Protein AF-A0A959PW01-F1 (afdb_monomer)

Solvent-accessible surface area (backbone atoms only — not comparable to full-atom values): 13359 Å² total; per-residue (Å²): 137,70,48,74,39,45,72,90,73,64,72,75,83,63,37,74,42,60,45,71,41,68,37,76,44,62,46,98,84,69,44,70,40,66,43,94,87,24,33,30,29,34,73,33,61,42,75,44,81,92,52,93,65,17,75,78,40,63,23,38,19,38,86,66,86,47,89,48,87,73,41,68,40,87,32,39,35,62,43,81,35,77,74,74,74,28,87,80,16,93,77,63,80,50,75,64,78,66,80,82,77,86,76,57,71,61,58,53,33,52,51,51,18,52,53,27,47,77,71,70,3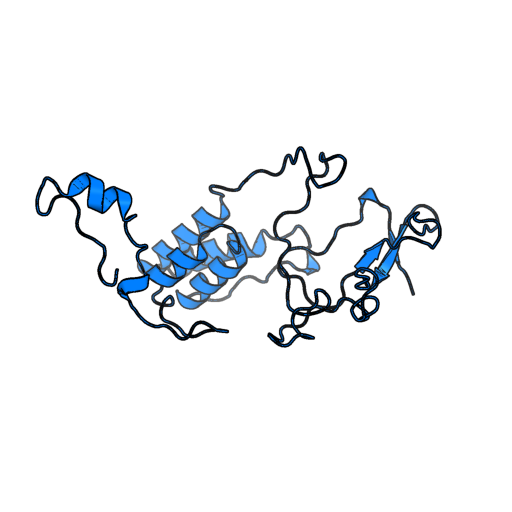6,45,67,64,17,40,53,32,48,32,53,53,42,52,66,44,53,93,46,64,96,69,36,47,75,68,72,94,73,66,52,72,68,55,48,54,49,51,50,48,72,72,43,58,98,61,82,45,66,68,59,49,24,54,78,70,71,50,58,54,51,73,51,99,87,46,74,67,55,65,73,50,69,78,54,74,72,64,57,65,71,60,47,61,72,37,62,90,43,88,80,74,64,73,71,47,66,92,103

Nearest PDB structures (foldseek):
  5ck0-assembly1_A  TM=6.441E-01  e=1.377E-02  Bacteroides thetaiotaomicron VPI-5482
  3urz-assembly2_B  TM=4.298E-01  e=1.655E+00  Bacteroides ovatus ATCC 8483
  4ebj-assembly1_B  TM=3.961E-01  e=1.227E+00  Pseudomonas aeruginosa

Secondary structure (DSSP, 8-state):
--EEE-GGG-----EEE-EE-EEE-B-TTSSBPEETTEEEEEE-EE--TTSGGGG-EE-EE-S----STTTTSTTSS-EEE-SPPPTT-SSSSSS--PPP-S--HHHHHHHHHHHHHHTT-HHHHHHHHHHHHHT-TTSGGGPPPPPS---HHHHHHHHHHHSTTTT-HHHHHHHTT-TT--BTTB----GGGGSPPPPHHHHHHTTTSTTSS-PPTT-

Sequence (219 aa):
NYYCVVPEEFEMDRGILRGVQWGPRKGSDGKFITCDGGVRIYPVKQTKGNGPDKDVGYVNHVLQVDFTNEGRLHNTGYRVSKYQFSRTSPNGNNFSSVDLVMMRLAEVYLMRSEARLRSGDSAGALEDVNTVRTSRTARPEQTPAALTEIDLDILFRERGFELYWEGFRRGDQIRFGKYEDTWTEKSDRDINKRLFPIPQSAIDGASNVKGFLVQNPGY

Foldseek 3Di:
DWDFDQPVPDDWDAFWDAFFTKDWDADPVRHTPHDVNGGTIDGDFQADDPDPLGGLDGQGEDCDQDPDPNNVDRSYHIDHHHDDQAPPDPVSPDDGPDDQDPDDDLVVLLVVLVVCQVVVNFVSSLVSLQVSQQVPCPPVVPRDDRDPGDHLVNSLVSCCRRCPPNPCNLVSCVVSVNNLPDDDPDPHNDPLVNDDWDDVVVVVVCVVDPPPDDTRPPD

Mean predicted aligned error: 5.88 Å

Structure (mmCIF, N/CA/C/O backbone):
data_AF-A0A959PW01-F1
#
_entry.id   AF-A0A959PW01-F1
#
loop_
_atom_site.group_PDB
_atom_site.id
_atom_site.type_symbol
_atom_site.label_atom_id
_atom_site.label_alt_id
_atom_site.label_comp_id
_atom_site.label_asym_id
_atom_site.label_entity_id
_atom_site.label_seq_id
_atom_site.pdbx_PDB_ins_code
_atom_site.Cartn_x
_atom_site.Cartn_y
_atom_site.Cartn_z
_atom_site.occupancy
_atom_site.B_iso_or_equiv
_atom_site.auth_seq_id
_atom_site.auth_comp_id
_atom_site.auth_asym_id
_atom_site.auth_atom_id
_atom_site.pdbx_PDB_model_num
ATOM 1 N N . ASN A 1 1 ? 12.028 -6.826 -29.891 1.00 82.62 1 ASN A N 1
ATOM 2 C CA . ASN A 1 1 ? 13.021 -6.039 -29.129 1.00 82.62 1 ASN A CA 1
A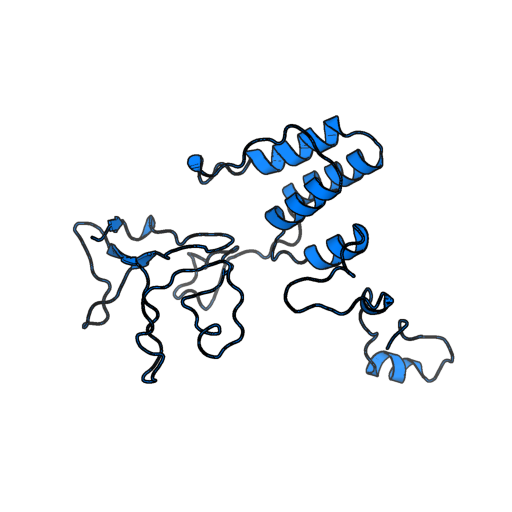TOM 3 C C . ASN A 1 1 ? 13.174 -6.636 -27.742 1.00 82.62 1 ASN A C 1
ATOM 5 O O . ASN A 1 1 ? 12.168 -7.018 -27.153 1.00 82.62 1 ASN A O 1
ATOM 9 N N . TYR A 1 2 ? 14.412 -6.807 -27.287 1.00 91.94 2 TYR A N 1
ATOM 10 C CA . TYR A 1 2 ? 14.770 -7.264 -25.941 1.00 91.94 2 TYR A CA 1
ATOM 11 C C . TYR A 1 2 ? 15.762 -6.268 -25.348 1.00 91.94 2 TYR A C 1
ATOM 13 O O . TYR A 1 2 ? 16.426 -5.564 -26.109 1.00 91.94 2 TYR A O 1
ATOM 21 N N . TYR A 1 3 ? 15.886 -6.248 -24.024 1.00 93.44 3 TYR A N 1
ATOM 22 C CA . TYR A 1 3 ? 17.012 -5.587 -23.366 1.00 93.44 3 TYR A CA 1
ATOM 23 C C . TYR A 1 3 ? 18.000 -6.645 -22.887 1.00 93.44 3 TYR A C 1
ATOM 25 O O . TYR A 1 3 ? 17.592 -7.737 -22.483 1.00 93.44 3 TYR A O 1
ATOM 33 N N . CYS A 1 4 ? 19.289 -6.340 -22.990 1.00 94.88 4 CYS A N 1
ATOM 34 C CA . CYS A 1 4 ? 20.347 -7.154 -22.410 1.00 94.88 4 CYS A CA 1
ATOM 35 C C . CYS A 1 4 ? 20.710 -6.558 -21.052 1.00 94.88 4 CYS A C 1
ATOM 37 O O . CYS A 1 4 ? 21.020 -5.372 -20.993 1.00 94.88 4 CYS A O 1
ATOM 39 N N . VAL A 1 5 ? 20.611 -7.348 -19.983 1.00 93.81 5 VAL A N 1
ATOM 40 C CA . VAL A 1 5 ? 20.838 -6.886 -18.607 1.00 93.81 5 VAL A CA 1
ATOM 41 C C . VAL A 1 5 ? 21.785 -7.850 -17.906 1.00 93.81 5 VAL A C 1
ATOM 43 O O . VAL A 1 5 ? 21.661 -9.067 -18.068 1.00 93.81 5 VAL A O 1
ATOM 46 N N . VAL A 1 6 ? 22.726 -7.315 -17.131 1.00 93.00 6 VAL A N 1
ATOM 47 C CA . VAL A 1 6 ? 23.600 -8.111 -16.264 1.00 93.00 6 VAL A CA 1
ATOM 48 C C . VAL A 1 6 ? 22.734 -8.762 -15.171 1.00 93.00 6 VAL A C 1
ATOM 50 O O . VAL A 1 6 ? 21.944 -8.055 -14.542 1.00 93.00 6 VAL A O 1
ATOM 53 N N . PRO A 1 7 ? 22.804 -10.088 -14.942 1.00 86.06 7 PRO A N 1
ATOM 54 C CA . PRO A 1 7 ? 21.885 -10.783 -14.034 1.00 86.06 7 PRO A CA 1
ATOM 55 C C . PRO A 1 7 ? 21.804 -10.178 -12.629 1.00 86.06 7 PRO A C 1
ATOM 57 O O . PRO A 1 7 ? 20.721 -10.102 -12.055 1.00 86.06 7 PRO A O 1
ATOM 60 N N . GLU A 1 8 ? 22.934 -9.721 -12.097 1.00 84.38 8 GLU A N 1
ATOM 61 C CA . GLU A 1 8 ? 23.065 -9.143 -10.759 1.00 84.38 8 GLU A CA 1
ATOM 62 C C . GLU A 1 8 ? 22.449 -7.738 -10.652 1.00 84.38 8 GLU A C 1
ATOM 64 O O . GLU A 1 8 ? 22.075 -7.309 -9.560 1.00 84.38 8 GLU A O 1
ATOM 69 N N . GLU A 1 9 ? 22.314 -7.038 -11.780 1.00 86.44 9 GLU A N 1
ATOM 70 C CA . GLU A 1 9 ? 21.709 -5.705 -11.876 1.00 86.44 9 GLU A CA 1
ATOM 71 C C . GLU A 1 9 ? 20.203 -5.764 -12.154 1.00 86.44 9 GLU A C 1
ATOM 73 O O . GLU A 1 9 ? 19.503 -4.758 -12.021 1.00 86.44 9 GLU A O 1
ATOM 78 N N . PHE A 1 10 ? 19.678 -6.930 -12.545 1.00 86.31 10 PHE A N 1
ATOM 79 C CA . PHE A 1 10 ? 18.253 -7.078 -12.791 1.00 86.31 10 PHE A CA 1
ATOM 80 C C . PHE A 1 10 ? 17.465 -6.943 -11.487 1.00 86.31 10 PHE A C 1
ATOM 82 O O . PHE A 1 10 ? 17.597 -7.734 -10.550 1.00 86.31 10 PHE A O 1
ATOM 89 N N . GLU A 1 11 ? 16.550 -5.980 -11.472 1.00 83.25 11 GLU A N 1
ATOM 90 C CA . GLU A 1 11 ? 15.561 -5.834 -10.420 1.00 83.25 11 GLU A CA 1
ATOM 91 C C . GLU A 1 11 ? 14.161 -5.871 -11.019 1.00 83.25 11 GLU A C 1
ATOM 93 O O . GLU A 1 11 ? 13.863 -5.185 -11.995 1.00 83.25 11 GLU A O 1
ATOM 98 N N . MET A 1 12 ? 13.281 -6.659 -10.403 1.00 82.69 12 MET A N 1
ATOM 99 C CA . MET A 1 12 ? 11.856 -6.556 -10.687 1.00 82.69 12 MET A CA 1
ATOM 100 C C . MET A 1 12 ? 11.317 -5.224 -10.166 1.00 82.69 12 MET A C 1
ATOM 102 O O . MET A 1 12 ? 11.787 -4.703 -9.145 1.00 82.69 12 MET A O 1
ATOM 106 N N . ASP A 1 13 ? 10.269 -4.735 -10.823 1.00 83.88 13 ASP A N 1
ATOM 107 C CA . ASP A 1 13 ? 9.476 -3.616 -10.332 1.00 83.88 13 ASP A CA 1
ATOM 108 C C . ASP A 1 13 ? 9.044 -3.849 -8.873 1.00 83.88 13 ASP A C 1
ATOM 110 O O . ASP A 1 13 ? 8.797 -4.977 -8.422 1.00 83.88 13 ASP A O 1
ATOM 114 N N . ARG A 1 14 ? 8.971 -2.755 -8.109 1.00 84.12 14 ARG A N 1
ATOM 115 C CA . ARG A 1 14 ? 8.609 -2.769 -6.689 1.00 84.12 14 ARG A CA 1
ATOM 116 C C . ARG A 1 14 ? 7.398 -1.893 -6.420 1.00 84.12 14 ARG A C 1
ATOM 118 O O . ARG A 1 14 ? 7.123 -0.920 -7.113 1.00 84.12 14 ARG A O 1
ATOM 125 N N . GLY A 1 15 ? 6.715 -2.221 -5.337 1.00 87.50 15 GLY A N 1
ATOM 126 C CA . GLY A 1 15 ? 5.528 -1.540 -4.864 1.00 87.50 15 GLY A CA 1
ATOM 127 C C . GLY A 1 15 ? 4.269 -2.016 -5.549 1.00 87.50 15 GLY A C 1
ATOM 128 O O . GLY A 1 15 ? 3.963 -3.205 -5.498 1.00 87.50 15 GLY A O 1
ATOM 129 N N . ILE A 1 16 ? 3.498 -1.091 -6.111 1.00 88.94 16 ILE A N 1
ATOM 130 C CA . ILE A 1 16 ? 2.285 -1.440 -6.846 1.00 88.94 16 ILE A CA 1
ATOM 131 C C . ILE A 1 16 ? 2.703 -1.682 -8.292 1.00 88.94 16 ILE A C 1
ATOM 133 O O . ILE A 1 16 ? 3.041 -0.731 -8.991 1.00 88.94 16 ILE A O 1
ATOM 137 N N . LEU A 1 17 ? 2.675 -2.941 -8.718 1.00 90.94 17 LEU A N 1
ATOM 138 C CA . LEU A 1 17 ? 3.005 -3.355 -10.075 1.00 90.94 17 LEU A CA 1
ATOM 139 C C . LEU A 1 17 ? 1.886 -2.942 -11.026 1.00 90.94 17 LEU A C 1
ATOM 141 O O . LEU A 1 17 ? 0.715 -3.273 -10.807 1.00 90.94 17 LEU A O 1
ATOM 145 N N . ARG A 1 18 ? 2.262 -2.207 -12.072 1.00 92.25 18 ARG A N 1
ATOM 146 C CA . ARG A 1 18 ? 1.366 -1.635 -13.081 1.00 92.25 18 ARG A CA 1
ATOM 147 C C . ARG A 1 18 ? 2.033 -1.733 -14.445 1.00 92.25 18 ARG A C 1
ATOM 149 O O . ARG A 1 18 ? 3.255 -1.681 -14.540 1.00 92.25 18 ARG A O 1
ATOM 156 N N . GLY A 1 19 ? 1.229 -1.824 -15.493 1.00 93.38 19 GLY A N 1
ATOM 157 C CA . GLY A 1 19 ? 1.712 -1.920 -16.861 1.00 93.38 19 GLY A CA 1
ATOM 158 C C . GLY A 1 19 ? 2.378 -3.259 -17.176 1.00 93.38 19 GLY A C 1
ATOM 159 O O . GLY A 1 19 ? 2.245 -4.252 -16.449 1.00 93.38 19 GLY A O 1
ATOM 160 N N . VAL A 1 20 ? 3.096 -3.273 -18.298 1.00 93.44 20 VAL A N 1
ATOM 161 C CA . VAL A 1 20 ? 3.783 -4.460 -18.806 1.00 93.44 20 VAL A CA 1
ATOM 162 C C . VAL A 1 20 ? 4.968 -4.797 -17.917 1.00 93.44 20 VAL A C 1
ATOM 164 O O . VAL A 1 20 ? 5.875 -3.988 -17.754 1.00 93.44 20 VAL A O 1
ATOM 167 N N . GLN A 1 21 ? 4.975 -6.015 -17.386 1.00 92.38 21 GLN A N 1
ATOM 168 C CA . GLN A 1 21 ? 6.088 -6.508 -16.579 1.00 92.38 21 GLN A CA 1
ATOM 169 C C . GLN A 1 21 ? 7.195 -7.046 -17.480 1.00 92.38 21 GLN A C 1
ATOM 171 O O . GLN A 1 21 ? 6.904 -7.632 -18.523 1.00 92.38 21 GLN A O 1
ATOM 176 N N . TRP A 1 22 ? 8.456 -6.895 -17.077 1.00 92.50 22 TRP A N 1
ATOM 177 C CA . TRP A 1 22 ? 9.617 -7.372 -17.832 1.00 92.50 22 TRP A CA 1
ATOM 178 C C . TRP A 1 22 ? 10.453 -8.338 -17.002 1.00 92.50 22 TRP A C 1
ATOM 180 O O . TRP A 1 22 ? 10.610 -8.167 -15.797 1.00 92.50 22 TRP A O 1
ATOM 190 N N . GLY A 1 23 ? 10.994 -9.369 -17.646 1.00 91.69 23 GLY A N 1
ATOM 191 C CA . GLY A 1 23 ? 11.836 -10.339 -16.959 1.00 91.69 23 GLY A CA 1
ATOM 192 C C . GLY A 1 23 ? 12.543 -11.319 -17.888 1.00 91.69 23 GLY A C 1
ATOM 193 O O . GLY A 1 23 ? 12.237 -11.383 -19.088 1.00 91.69 23 GLY A O 1
ATOM 194 N N . PRO A 1 24 ? 13.505 -12.083 -17.345 1.00 90.62 24 PRO A N 1
ATOM 195 C CA . PRO A 1 24 ? 14.232 -13.089 -18.101 1.00 90.62 24 PRO A CA 1
ATOM 196 C C . PRO A 1 24 ? 13.298 -14.236 -18.497 1.00 90.62 24 PRO A C 1
ATOM 198 O O . PRO A 1 24 ? 12.444 -14.674 -17.724 1.00 90.62 24 PRO A O 1
ATOM 201 N N . ARG A 1 25 ? 13.459 -14.745 -19.722 1.00 87.12 25 ARG A N 1
ATOM 202 C CA . ARG A 1 25 ? 12.681 -15.884 -20.231 1.00 87.12 25 ARG A CA 1
ATOM 203 C C . ARG A 1 25 ? 13.566 -17.099 -20.441 1.00 87.12 25 ARG A C 1
ATOM 205 O O . ARG A 1 25 ? 14.736 -16.964 -20.794 1.00 87.12 25 ARG A O 1
ATOM 212 N N . LYS A 1 26 ? 12.979 -18.280 -20.257 1.00 87.06 26 LYS A N 1
ATOM 213 C CA . LYS A 1 26 ? 13.622 -19.553 -20.579 1.00 87.06 26 LYS A CA 1
ATOM 214 C C . LYS A 1 26 ? 13.382 -19.926 -22.044 1.00 87.06 26 LYS A C 1
ATOM 216 O O . LYS A 1 26 ? 12.291 -19.689 -22.563 1.00 87.06 26 LYS A O 1
ATOM 221 N N . GLY A 1 27 ? 14.404 -20.467 -22.697 1.00 86.25 27 GLY A N 1
ATOM 222 C CA . GLY A 1 27 ? 14.311 -21.098 -24.008 1.00 86.25 27 GLY A CA 1
ATOM 223 C C . GLY A 1 27 ? 13.636 -22.468 -23.932 1.00 86.25 27 GLY A C 1
ATOM 224 O O . GLY A 1 27 ? 13.245 -22.935 -22.859 1.00 86.25 27 GLY A O 1
ATOM 225 N N . SER A 1 28 ? 13.511 -23.132 -25.081 1.00 85.62 28 SER A N 1
ATOM 226 C CA . SER A 1 28 ? 12.978 -24.499 -25.169 1.00 85.62 28 SER A CA 1
ATOM 227 C C . SER A 1 28 ? 13.838 -25.534 -24.434 1.00 85.62 28 SER A C 1
ATOM 229 O O . SER A 1 28 ? 13.335 -26.587 -24.060 1.00 85.62 28 SER A O 1
ATOM 231 N N . ASP A 1 29 ? 15.109 -25.223 -24.187 1.00 89.56 29 ASP A N 1
ATOM 232 C CA . ASP A 1 29 ? 16.058 -26.018 -23.404 1.00 89.56 29 ASP A CA 1
ATOM 233 C C . ASP A 1 29 ? 15.929 -25.803 -21.882 1.00 89.56 29 ASP A C 1
ATOM 235 O O . ASP A 1 29 ? 16.692 -26.370 -21.100 1.00 89.56 29 ASP A O 1
ATOM 239 N N . GLY A 1 30 ? 14.985 -24.961 -21.445 1.00 85.69 30 GLY A N 1
ATOM 240 C CA . GLY A 1 30 ? 14.759 -24.630 -20.040 1.00 85.69 30 GLY A CA 1
ATOM 241 C C . GLY A 1 30 ? 15.796 -23.679 -19.432 1.00 85.69 30 GLY A C 1
ATOM 242 O O . GLY A 1 30 ? 15.668 -23.330 -18.253 1.00 85.69 30 GLY A O 1
ATOM 243 N N . LYS A 1 31 ? 16.790 -23.223 -20.204 1.00 89.19 31 LYS A N 1
ATOM 244 C CA . LYS A 1 31 ? 17.805 -22.259 -19.760 1.00 89.19 31 LYS A CA 1
ATOM 245 C C . LYS A 1 31 ? 17.356 -20.837 -20.052 1.00 89.19 31 LYS A C 1
ATOM 247 O O . LYS A 1 31 ? 16.574 -20.603 -20.968 1.00 89.19 31 LYS A O 1
ATOM 252 N N . PHE A 1 32 ? 17.836 -19.868 -19.275 1.00 90.62 32 PHE A N 1
ATOM 253 C CA . PHE A 1 32 ? 17.575 -18.463 -19.582 1.00 90.62 32 PHE A CA 1
ATOM 254 C C . PHE A 1 32 ? 18.214 -18.072 -20.913 1.00 90.62 32 PHE A C 1
ATOM 256 O O . PHE A 1 32 ? 19.343 -18.457 -21.205 1.00 90.62 32 PHE A O 1
ATOM 263 N N . ILE A 1 33 ? 17.486 -17.296 -21.713 1.00 93.06 33 ILE A N 1
ATOM 264 C CA . ILE A 1 33 ? 17.994 -16.780 -22.981 1.00 93.06 33 ILE A CA 1
ATOM 265 C C . ILE A 1 33 ? 19.015 -15.684 -22.671 1.00 93.06 33 ILE A C 1
ATOM 267 O O . ILE A 1 33 ? 18.688 -14.689 -22.021 1.00 93.06 33 ILE A O 1
ATOM 271 N N . THR A 1 34 ? 20.240 -15.847 -23.159 1.00 94.81 34 THR A N 1
ATOM 272 C CA . THR A 1 34 ? 21.354 -14.933 -22.892 1.00 94.81 34 THR A CA 1
ATOM 273 C C . THR A 1 34 ? 21.646 -13.996 -24.064 1.00 94.81 34 THR A C 1
ATOM 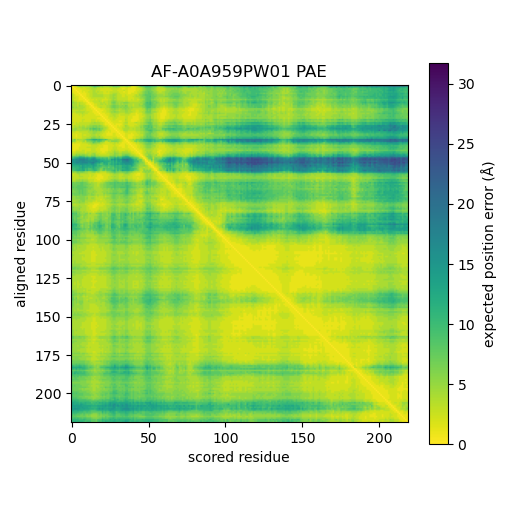275 O O . THR A 1 34 ? 21.186 -14.165 -25.199 1.00 94.81 34 THR A O 1
ATOM 278 N N . CYS A 1 35 ? 22.380 -12.939 -23.764 1.00 94.25 35 CYS A N 1
ATOM 279 C CA . CYS A 1 35 ? 22.991 -11.998 -24.693 1.00 94.25 35 CYS A CA 1
ATOM 280 C C . CYS A 1 35 ? 24.455 -11.811 -24.278 1.00 94.25 35 CYS A C 1
ATOM 282 O O . CYS A 1 35 ? 24.899 -12.431 -23.312 1.00 94.25 35 CYS A O 1
ATOM 284 N N . ASP A 1 36 ? 25.215 -11.009 -25.022 1.00 91.25 36 ASP A N 1
ATOM 285 C CA . ASP A 1 36 ? 26.624 -10.794 -24.697 1.00 91.25 36 ASP A CA 1
ATOM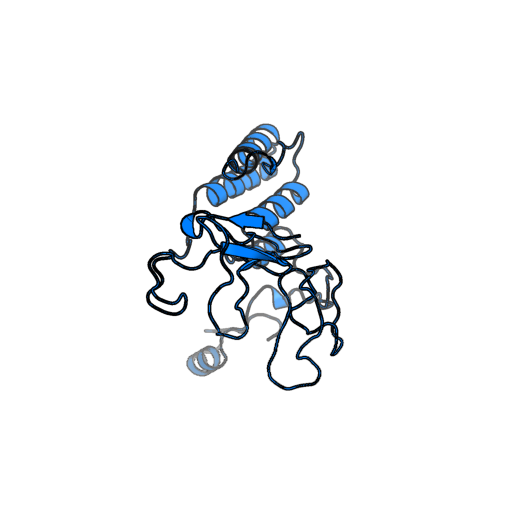 286 C C . ASP A 1 36 ? 26.768 -10.185 -23.293 1.00 91.25 36 ASP A C 1
ATOM 288 O O . ASP A 1 36 ? 26.197 -9.134 -23.008 1.00 91.25 36 ASP A O 1
ATOM 292 N N . GLY A 1 37 ? 27.440 -10.910 -22.396 1.00 85.94 37 GLY A N 1
ATOM 293 C CA . GLY A 1 37 ? 27.627 -10.521 -20.995 1.00 85.94 37 GLY A CA 1
ATOM 294 C C . GLY A 1 37 ? 26.371 -10.495 -20.110 1.00 85.94 37 GLY A C 1
ATOM 295 O O . GLY A 1 37 ? 26.464 -10.034 -18.976 1.00 85.94 37 GLY A O 1
ATOM 296 N N . GLY A 1 38 ? 25.205 -10.977 -20.567 1.00 93.75 38 GLY A N 1
ATOM 297 C CA . GLY A 1 38 ? 23.971 -10.832 -19.787 1.00 93.75 38 GLY A CA 1
ATOM 298 C C . GLY A 1 38 ? 22.820 -11.775 -20.133 1.00 93.75 38 GLY A C 1
ATOM 299 O O . GLY A 1 38 ? 22.933 -12.715 -20.925 1.00 93.75 38 GLY A O 1
ATOM 300 N N . VAL A 1 39 ? 21.665 -11.504 -19.528 1.00 94.19 39 VAL A N 1
ATOM 301 C CA . VAL A 1 39 ? 20.392 -12.178 -19.807 1.00 94.19 39 VAL A CA 1
ATOM 302 C C . VAL A 1 39 ? 19.470 -11.271 -20.606 1.00 94.19 39 VAL A C 1
ATOM 304 O O . VAL A 1 39 ? 19.402 -10.058 -20.398 1.00 94.19 39 VAL A O 1
ATOM 307 N N . ARG A 1 40 ? 18.724 -11.864 -21.539 1.00 95.06 40 ARG A N 1
ATOM 308 C CA . ARG A 1 40 ? 17.706 -11.135 -22.290 1.00 95.06 40 ARG A CA 1
ATOM 309 C C . ARG A 1 40 ? 16.441 -11.028 -21.459 1.00 95.06 40 ARG A C 1
ATOM 311 O O . ARG A 1 40 ? 15.845 -12.046 -21.096 1.00 95.06 40 ARG A O 1
ATOM 318 N N . ILE A 1 41 ? 15.982 -9.802 -21.246 1.00 94.50 41 ILE A N 1
ATOM 319 C CA . ILE A 1 41 ? 14.673 -9.535 -20.658 1.00 94.50 41 ILE A CA 1
ATOM 320 C C . ILE A 1 41 ? 13.658 -9.170 -21.740 1.00 94.50 41 ILE A C 1
ATOM 322 O O . ILE A 1 41 ? 13.950 -8.490 -22.728 1.00 94.50 41 ILE A O 1
ATOM 326 N N . TYR A 1 42 ? 12.439 -9.654 -21.538 1.00 94.00 42 TYR A N 1
ATOM 327 C CA . TYR A 1 42 ? 11.306 -9.498 -22.439 1.00 94.00 42 TYR A CA 1
ATOM 328 C C . TYR A 1 42 ? 10.050 -9.171 -21.626 1.00 94.00 42 TYR A C 1
ATOM 330 O O . TYR A 1 42 ? 10.034 -9.450 -20.425 1.00 94.00 42 TYR A O 1
ATOM 338 N N . PRO A 1 43 ? 8.957 -8.706 -22.261 1.00 93.06 43 PRO A N 1
ATOM 339 C CA . PRO A 1 43 ? 7.661 -8.641 -21.596 1.00 93.06 43 PRO A CA 1
ATOM 340 C C . PRO A 1 43 ? 7.308 -10.003 -20.987 1.00 93.06 43 PRO A C 1
ATOM 342 O O . PRO A 1 43 ? 7.466 -11.035 -21.640 1.00 93.06 43 PRO A O 1
ATOM 345 N N . VAL A 1 44 ? 6.856 -10.075 -19.749 1.00 90.06 44 VAL A N 1
ATOM 346 C CA . VAL A 1 44 ? 6.493 -11.352 -19.136 1.00 90.06 44 VAL A CA 1
ATOM 347 C C . VAL A 1 44 ? 5.243 -11.882 -19.832 1.00 90.06 44 VAL A C 1
ATOM 349 O O . VAL A 1 44 ? 4.323 -11.130 -20.147 1.00 90.06 44 VAL A O 1
ATOM 352 N N . LYS A 1 45 ? 5.222 -13.184 -20.118 1.00 87.25 45 LYS A N 1
ATOM 353 C CA . LYS A 1 45 ? 4.028 -13.884 -20.596 1.00 87.25 45 LYS A CA 1
ATOM 354 C C . LYS A 1 45 ? 3.499 -14.748 -19.468 1.00 87.25 45 LYS A C 1
ATOM 356 O O . LYS A 1 45 ? 4.289 -15.402 -18.788 1.00 87.25 45 LYS A O 1
ATOM 361 N N . GLN A 1 46 ? 2.186 -14.768 -19.280 1.00 83.38 46 GLN A N 1
ATOM 362 C CA . GLN A 1 46 ? 1.596 -15.757 -18.392 1.00 83.38 46 GLN A CA 1
ATOM 363 C C . GLN A 1 46 ? 1.542 -17.088 -19.136 1.00 83.38 46 GLN A C 1
ATOM 365 O O . GLN A 1 46 ? 0.778 -17.225 -20.086 1.00 83.38 46 GLN A O 1
ATOM 370 N N . THR A 1 47 ? 2.340 -18.049 -18.666 1.00 77.06 47 THR A N 1
ATOM 371 C CA . THR A 1 47 ? 2.301 -19.439 -19.125 1.00 77.06 47 THR A CA 1
ATOM 372 C C . THR A 1 47 ? 1.873 -20.360 -17.985 1.00 77.06 47 THR A C 1
ATOM 374 O O . THR A 1 47 ? 2.697 -20.657 -17.117 1.00 77.06 47 THR A O 1
ATOM 377 N N . LYS A 1 48 ? 0.599 -20.782 -17.924 1.00 68.56 48 LYS A N 1
ATOM 378 C CA . LYS A 1 48 ? 0.080 -21.605 -16.808 1.00 68.56 48 LYS A CA 1
ATOM 379 C C . LYS A 1 48 ? -0.425 -22.979 -17.263 1.00 68.56 48 LYS A C 1
ATOM 381 O O . LYS A 1 48 ? -1.489 -23.094 -17.858 1.00 68.56 48 LYS A O 1
ATOM 386 N N . GLY A 1 49 ? 0.288 -24.035 -16.867 1.00 65.25 49 GLY A N 1
ATOM 387 C CA . GLY A 1 49 ? -0.169 -25.426 -17.000 1.00 65.25 49 GLY A CA 1
ATOM 388 C C . GLY A 1 49 ? -0.412 -25.880 -18.446 1.00 65.25 49 GLY A C 1
ATOM 389 O O . GLY A 1 49 ? 0.184 -25.352 -19.380 1.00 65.25 49 GLY A O 1
ATOM 390 N N . ASN A 1 50 ? -1.278 -26.882 -18.618 1.00 67.44 50 ASN A N 1
ATOM 391 C CA . ASN A 1 50 ? -1.705 -27.417 -19.922 1.00 67.44 50 ASN A CA 1
ATOM 392 C C . ASN A 1 50 ? -3.187 -27.115 -20.230 1.00 67.44 50 ASN A C 1
ATOM 394 O O . ASN A 1 50 ? -3.796 -27.796 -21.048 1.00 67.44 50 ASN A O 1
ATOM 398 N N . GLY A 1 51 ? -3.779 -26.133 -19.543 1.00 69.81 51 GLY A N 1
ATOM 399 C CA . GLY A 1 51 ? -5.185 -25.757 -19.706 1.00 69.81 51 GLY A CA 1
ATOM 400 C C . GLY A 1 51 ? -5.416 -24.673 -20.768 1.00 69.81 51 GLY A C 1
ATOM 401 O O . GLY A 1 51 ? -4.455 -24.161 -21.341 1.00 69.81 51 GLY A O 1
ATOM 402 N N . PRO A 1 52 ? -6.679 -24.273 -20.998 1.00 67.62 52 PRO A N 1
ATOM 403 C CA . PRO A 1 52 ? -7.022 -23.184 -21.921 1.00 67.62 52 PRO A CA 1
ATOM 404 C C . PRO A 1 52 ? -6.390 -21.840 -21.516 1.00 67.62 52 PRO A C 1
ATOM 406 O O . PRO A 1 52 ? -6.084 -21.018 -22.372 1.00 67.62 52 PRO A O 1
ATOM 409 N N . ASP A 1 53 ? -6.079 -21.665 -20.228 1.00 72.81 53 ASP A N 1
ATOM 410 C CA . ASP A 1 53 ? -5.439 -20.465 -19.670 1.00 72.81 53 ASP A CA 1
ATOM 411 C C . ASP A 1 53 ? -3.904 -20.437 -19.870 1.00 72.81 53 ASP A C 1
ATOM 413 O O . ASP A 1 53 ? -3.203 -19.626 -19.249 1.00 72.81 53 ASP A O 1
ATOM 417 N N . LYS A 1 54 ? -3.353 -21.355 -20.681 1.00 70.88 54 LYS A N 1
ATOM 418 C CA . LYS A 1 54 ? -1.905 -21.542 -20.823 1.00 70.88 54 LYS A CA 1
ATOM 419 C C . LYS A 1 54 ? -1.223 -20.366 -21.494 1.00 70.88 54 LYS A C 1
ATOM 421 O O . LYS A 1 54 ? -0.204 -19.964 -20.977 1.00 70.88 54 LYS A O 1
ATOM 426 N N . ASP A 1 55 ? -1.751 -19.807 -22.577 1.00 75.62 55 ASP A N 1
ATOM 427 C CA . ASP A 1 55 ? -1.067 -18.763 -23.358 1.00 75.62 55 ASP A CA 1
ATOM 428 C C . ASP A 1 55 ? -1.934 -17.504 -23.493 1.00 75.62 55 ASP A C 1
ATOM 430 O O . ASP A 1 55 ? -2.147 -16.968 -24.577 1.00 75.62 55 ASP A O 1
ATOM 434 N N . VAL A 1 56 ? -2.423 -17.005 -22.356 1.00 78.00 56 VAL A N 1
ATOM 435 C CA . VAL A 1 56 ? -3.338 -15.846 -22.272 1.00 78.00 56 VAL A CA 1
ATOM 436 C C . VAL A 1 56 ? -2.695 -14.502 -22.643 1.00 78.00 56 VAL A C 1
ATOM 438 O O . VAL A 1 56 ? -3.371 -13.478 -22.699 1.00 78.00 56 VAL A O 1
ATOM 441 N N . GLY A 1 57 ? -1.390 -14.487 -22.926 1.00 85.81 57 GLY A N 1
ATOM 442 C CA . GLY A 1 57 ? -0.680 -13.336 -23.478 1.00 85.81 57 GLY A CA 1
ATOM 443 C C . GLY A 1 57 ? 0.312 -12.691 -22.514 1.00 85.81 57 GLY A C 1
ATOM 444 O O . GLY A 1 57 ? 0.896 -13.342 -21.642 1.00 85.81 57 GLY A O 1
ATOM 445 N N . TYR A 1 58 ? 0.565 -11.401 -22.732 1.00 90.69 58 TYR A N 1
ATOM 446 C CA . TYR A 1 58 ? 1.492 -10.622 -21.915 1.00 90.69 58 TYR A CA 1
ATOM 447 C C . TYR A 1 58 ? 0.872 -10.245 -20.573 1.00 90.69 58 TYR A C 1
ATOM 449 O O . TYR A 1 58 ? -0.317 -9.945 -20.488 1.00 90.69 58 TYR A O 1
ATOM 457 N N . VAL A 1 59 ? 1.704 -10.227 -19.535 1.00 91.25 59 VAL A N 1
ATOM 458 C CA .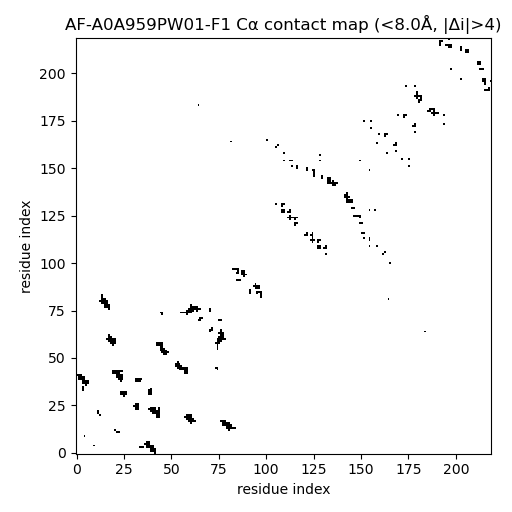 VAL A 1 59 ? 1.346 -9.672 -18.233 1.00 91.25 59 VAL A CA 1
ATOM 459 C C . VAL A 1 59 ? 1.341 -8.155 -18.354 1.00 91.25 59 VAL A C 1
ATOM 461 O O . VAL A 1 59 ? 2.390 -7.541 -18.556 1.00 91.25 59 VAL A O 1
ATOM 464 N N . ASN A 1 60 ? 0.155 -7.569 -18.242 1.00 92.56 60 ASN A N 1
ATOM 465 C CA . ASN A 1 60 ? -0.085 -6.138 -18.254 1.00 92.56 60 ASN A CA 1
ATOM 466 C C . ASN A 1 60 ? -1.047 -5.774 -17.117 1.00 92.56 60 ASN A C 1
ATOM 468 O O . ASN A 1 60 ? -2.262 -5.935 -17.224 1.00 92.56 60 ASN A O 1
ATOM 472 N N . HIS A 1 61 ? -0.494 -5.279 -16.016 1.00 92.81 61 HIS A N 1
ATOM 473 C CA . HIS A 1 61 ? -1.272 -4.949 -14.831 1.00 92.81 61 HIS A CA 1
ATOM 474 C C . HIS A 1 61 ? -2.000 -3.616 -15.013 1.00 92.81 61 HIS A C 1
ATOM 476 O O . HIS A 1 61 ? -1.396 -2.548 -14.924 1.00 92.81 61 HIS A O 1
ATOM 482 N N . VAL A 1 62 ? -3.309 -3.676 -15.239 1.00 91.06 62 VAL A N 1
ATOM 483 C CA . VAL A 1 62 ? -4.193 -2.505 -15.333 1.00 91.06 62 VAL A CA 1
ATOM 484 C C . VAL A 1 62 ? -5.011 -2.329 -14.052 1.00 91.06 62 VAL A C 1
ATOM 486 O O . VAL A 1 62 ? -5.161 -3.266 -13.271 1.00 91.06 62 VAL A O 1
ATOM 489 N N . LEU A 1 63 ? -5.538 -1.121 -13.820 1.00 89.44 63 LEU A N 1
ATOM 490 C CA . LEU A 1 63 ? -6.321 -0.810 -12.614 1.00 89.44 63 LEU A CA 1
ATOM 491 C C . LEU A 1 63 ? -7.666 -1.554 -12.562 1.00 89.44 63 LEU A C 1
ATOM 493 O O . LEU A 1 63 ? -8.246 -1.675 -11.487 1.00 89.44 63 LEU A O 1
ATOM 497 N N . GLN A 1 64 ? -8.167 -2.021 -13.707 1.00 86.88 64 GLN A N 1
ATOM 498 C CA . GLN A 1 64 ? -9.468 -2.672 -13.808 1.00 86.88 64 GLN A CA 1
ATOM 499 C C . GLN A 1 64 ? -9.581 -3.832 -12.812 1.00 86.88 64 GLN A C 1
ATOM 501 O O . GLN A 1 64 ? -8.779 -4.767 -12.828 1.00 86.88 64 GLN A O 1
ATOM 506 N N . VAL A 1 65 ? -10.600 -3.754 -11.957 1.00 84.75 65 VAL A N 1
ATOM 507 C CA . VAL A 1 65 ? -11.001 -4.848 -11.078 1.00 84.75 65 VAL A CA 1
ATOM 508 C C . VAL A 1 65 ? -12.034 -5.671 -11.832 1.00 84.75 65 VAL A C 1
ATOM 510 O O . VAL A 1 65 ? -13.074 -5.148 -12.225 1.00 84.75 65 VAL A O 1
ATOM 513 N N . ASP A 1 66 ? -11.720 -6.938 -12.062 1.00 84.56 66 ASP A N 1
ATOM 514 C CA . ASP A 1 66 ? -12.553 -7.853 -12.827 1.00 84.56 66 ASP A CA 1
ATOM 515 C C . ASP A 1 66 ? -12.635 -9.198 -12.093 1.00 84.56 66 ASP A C 1
ATOM 517 O O . ASP A 1 66 ? -11.623 -9.866 -11.877 1.00 84.56 66 ASP A O 1
ATOM 521 N N . PHE A 1 67 ? -13.847 -9.563 -11.673 1.00 84.12 67 PHE A N 1
ATOM 522 C CA . PHE A 1 67 ? -14.137 -10.794 -10.932 1.00 84.12 67 PHE A CA 1
ATOM 523 C C . PHE A 1 67 ? -14.631 -11.937 -11.828 1.00 84.12 67 PHE A C 1
ATOM 525 O O . PHE A 1 67 ? -15.039 -12.984 -11.325 1.00 84.12 67 PHE A O 1
ATOM 532 N N . THR A 1 68 ? -14.603 -11.758 -13.149 1.00 86.88 68 THR A N 1
ATOM 533 C CA . THR A 1 68 ? -14.885 -12.832 -14.104 1.00 86.88 68 THR A CA 1
ATOM 534 C C . THR A 1 68 ? -13.790 -13.903 -14.084 1.00 86.88 68 THR A C 1
ATOM 536 O O . THR A 1 68 ? -12.721 -13.760 -13.474 1.00 86.88 68 THR A O 1
ATOM 539 N N . ASN A 1 69 ? -14.040 -15.011 -14.784 1.00 82.25 69 ASN A N 1
ATOM 540 C CA . ASN A 1 69 ? -13.043 -16.065 -14.944 1.00 82.25 69 ASN A CA 1
ATOM 541 C C . ASN A 1 69 ? -11.810 -15.598 -15.724 1.00 82.25 69 ASN A C 1
ATOM 543 O O . ASN A 1 69 ? -10.733 -16.159 -15.530 1.00 82.25 69 ASN A O 1
ATOM 547 N N . GLU A 1 70 ? -11.963 -14.591 -16.573 1.00 80.06 70 GLU A N 1
ATOM 548 C CA . GLU A 1 70 ? -10.907 -13.927 -17.323 1.00 80.06 70 GLU A CA 1
ATOM 549 C C . GLU A 1 70 ? -10.163 -12.927 -16.424 1.00 80.06 70 GLU A C 1
ATOM 551 O O . GLU A 1 70 ? -8.931 -12.911 -16.389 1.00 80.06 70 GLU A O 1
ATOM 556 N N . GLY A 1 71 ? -10.896 -12.158 -15.615 1.00 80.94 71 GLY A N 1
ATOM 557 C CA . GLY A 1 71 ? -10.344 -11.189 -14.667 1.00 80.94 71 GLY A CA 1
ATOM 558 C C . GLY A 1 71 ? -9.486 -11.795 -13.551 1.00 80.94 71 GLY A C 1
ATOM 559 O O . GLY A 1 71 ? -8.505 -11.186 -13.117 1.00 80.94 71 GLY A O 1
ATOM 560 N N . ARG A 1 72 ? -9.778 -13.036 -13.124 1.00 81.00 72 ARG A N 1
ATOM 561 C CA . ARG A 1 72 ? -8.992 -13.741 -12.085 1.00 81.00 72 ARG A CA 1
ATOM 562 C C . ARG A 1 72 ? -7.565 -14.103 -12.524 1.00 81.00 72 ARG A C 1
ATOM 564 O O . ARG A 1 72 ? -6.762 -14.534 -11.689 1.00 81.00 72 ARG A O 1
ATOM 571 N N . LEU A 1 73 ? -7.252 -14.018 -13.819 1.00 84.75 73 LEU A N 1
ATOM 572 C CA . LEU A 1 73 ? -5.957 -14.418 -14.364 1.00 84.75 73 LEU A CA 1
ATOM 573 C C . LEU A 1 73 ? -4.818 -13.523 -13.833 1.00 84.75 73 LEU A C 1
ATOM 575 O O . LEU A 1 73 ? -5.005 -12.376 -13.428 1.00 84.75 73 LEU A O 1
ATOM 579 N N . HIS A 1 74 ? -3.598 -14.064 -13.794 1.00 84.19 74 HIS A N 1
ATOM 580 C CA . HIS A 1 74 ? -2.435 -13.376 -13.216 1.00 84.19 74 HIS A CA 1
ATOM 581 C C . HIS A 1 74 ? -1.853 -12.278 -14.123 1.00 84.19 74 HIS A C 1
ATOM 583 O O . HIS A 1 74 ? -1.018 -11.501 -13.668 1.00 84.19 74 HIS A O 1
ATOM 589 N N . ASN A 1 75 ? -2.281 -12.197 -15.383 1.00 87.19 75 ASN A N 1
ATOM 590 C CA . ASN A 1 75 ? -1.771 -11.274 -16.392 1.00 87.19 75 ASN A CA 1
ATOM 591 C C . ASN A 1 75 ? -2.392 -9.876 -16.308 1.00 87.19 75 ASN A C 1
ATOM 593 O O . ASN A 1 75 ? -1.907 -8.982 -16.992 1.00 87.19 75 ASN A O 1
ATOM 597 N N . THR A 1 76 ? -3.421 -9.682 -15.484 1.00 87.56 76 THR A N 1
ATOM 598 C CA . THR A 1 76 ? -4.106 -8.401 -15.281 1.00 87.56 76 THR A CA 1
ATOM 599 C C . THR A 1 76 ? -4.253 -8.068 -13.790 1.00 87.56 76 THR A C 1
ATOM 601 O O . THR A 1 76 ? -3.815 -8.833 -12.915 1.00 87.56 76 THR A O 1
ATOM 604 N N . GLY A 1 77 ? -4.822 -6.890 -13.515 1.00 89.12 77 GLY A N 1
ATOM 605 C CA . GLY A 1 77 ? -5.024 -6.317 -12.188 1.00 89.12 77 GLY A CA 1
ATOM 606 C C . GLY A 1 77 ? -3.719 -5.838 -11.560 1.00 89.12 77 GLY A C 1
ATOM 607 O O . GLY A 1 77 ? -2.691 -6.506 -11.666 1.00 89.12 77 GLY A O 1
ATOM 608 N N . TYR A 1 78 ? -3.732 -4.692 -10.883 1.00 91.31 78 TYR A N 1
ATOM 609 C CA . TYR A 1 78 ? -2.568 -4.243 -10.116 1.00 91.31 78 TYR A CA 1
ATOM 610 C C . TYR A 1 78 ? -2.149 -5.290 -9.076 1.00 91.31 78 TYR A C 1
ATOM 612 O O . TYR A 1 78 ? -2.982 -5.873 -8.380 1.00 91.31 78 TYR A O 1
ATOM 620 N N . ARG A 1 79 ? -0.838 -5.525 -8.966 1.00 88.75 79 ARG A N 1
ATOM 621 C CA . ARG A 1 79 ? -0.246 -6.472 -8.007 1.00 88.75 79 ARG A CA 1
ATOM 622 C C . ARG A 1 79 ? 0.670 -5.747 -7.037 1.00 88.75 79 ARG A C 1
ATOM 624 O O . ARG A 1 79 ? 1.008 -4.585 -7.242 1.00 88.75 79 ARG A O 1
ATOM 631 N N . VAL A 1 80 ? 1.062 -6.428 -5.967 1.00 88.00 80 VAL A N 1
ATOM 632 C CA . VAL A 1 80 ? 1.907 -5.848 -4.921 1.00 88.00 80 VAL A CA 1
ATOM 633 C C . VAL A 1 80 ? 3.210 -6.630 -4.800 1.00 88.00 80 VAL A C 1
ATOM 635 O O . VAL A 1 80 ? 3.196 -7.853 -4.723 1.00 88.00 80 VAL A O 1
ATOM 638 N N . SER A 1 81 ? 4.325 -5.900 -4.765 1.00 88.31 81 SER A N 1
ATOM 639 C CA . SER A 1 81 ? 5.693 -6.398 -4.590 1.00 88.31 81 SER A CA 1
ATOM 640 C C . SER A 1 81 ? 6.488 -5.427 -3.706 1.00 88.31 81 SER A C 1
ATOM 642 O O . SER A 1 81 ? 7.345 -4.672 -4.167 1.00 88.31 81 SER A O 1
ATOM 644 N N . LYS A 1 82 ? 6.140 -5.347 -2.415 1.00 87.00 82 LYS A N 1
ATOM 645 C CA . LYS A 1 82 ? 6.788 -4.411 -1.474 1.00 87.00 82 LYS A CA 1
ATOM 646 C C . LYS A 1 82 ? 8.175 -4.890 -1.046 1.00 87.00 82 LYS A C 1
ATOM 648 O O . LYS A 1 82 ? 9.178 -4.179 -1.192 1.00 87.00 82 LYS A O 1
ATOM 653 N N . TYR A 1 83 ? 8.202 -6.106 -0.515 1.00 84.56 83 TYR A N 1
ATOM 654 C CA . TYR A 1 83 ? 9.400 -6.795 -0.061 1.00 84.56 83 TYR A CA 1
ATOM 655 C C . TYR A 1 83 ? 9.896 -7.700 -1.184 1.00 84.56 83 TYR A C 1
ATOM 657 O O . TYR A 1 83 ? 9.117 -8.452 -1.765 1.00 84.56 83 TYR A O 1
ATOM 665 N N . GLN A 1 84 ? 11.177 -7.576 -1.521 1.00 78.75 84 GLN A N 1
ATOM 666 C CA . GLN A 1 84 ? 11.809 -8.439 -2.514 1.00 78.75 84 GLN A CA 1
ATOM 667 C C . GLN A 1 84 ? 12.132 -9.803 -1.903 1.00 78.75 84 GLN A C 1
ATOM 669 O O . GLN A 1 84 ? 12.247 -9.939 -0.684 1.00 78.75 84 GLN A O 1
ATOM 674 N N . PHE A 1 85 ? 12.328 -10.800 -2.763 1.00 81.25 85 PHE A N 1
ATOM 675 C CA . PHE A 1 85 ? 12.917 -12.066 -2.346 1.00 81.25 85 PHE A CA 1
ATOM 676 C C . PHE A 1 85 ? 14.313 -11.837 -1.766 1.00 81.25 85 PHE A C 1
ATOM 678 O O . PHE A 1 85 ? 15.074 -10.988 -2.235 1.00 81.25 85 PHE A O 1
ATOM 685 N N . SER A 1 86 ? 14.652 -12.610 -0.740 1.00 85.25 86 SER A N 1
ATOM 686 C CA . SER A 1 86 ? 15.967 -12.530 -0.121 1.00 85.25 86 SER A CA 1
ATOM 687 C C . SER A 1 86 ? 17.053 -12.980 -1.098 1.00 85.25 86 SER A C 1
ATOM 689 O O . SER A 1 86 ? 16.999 -14.104 -1.592 1.00 85.25 86 SER A O 1
ATOM 691 N N . ARG A 1 87 ? 18.065 -12.136 -1.338 1.00 80.88 87 ARG A N 1
ATOM 692 C CA . ARG A 1 87 ? 19.226 -12.487 -2.181 1.00 80.88 87 ARG A CA 1
ATOM 693 C C . ARG A 1 87 ? 20.073 -13.622 -1.593 1.00 80.88 87 ARG A C 1
ATOM 695 O O . ARG A 1 87 ? 20.799 -14.277 -2.328 1.00 80.88 87 ARG A O 1
ATOM 702 N N . THR A 1 88 ? 19.976 -13.861 -0.286 1.00 85.94 88 THR A N 1
ATOM 703 C CA . THR A 1 88 ? 20.645 -14.976 0.401 1.00 85.94 88 THR A CA 1
ATOM 704 C C . THR A 1 88 ? 19.837 -16.274 0.337 1.00 85.94 88 THR A C 1
ATOM 706 O O . THR A 1 88 ? 20.361 -17.332 0.681 1.00 85.94 88 THR A O 1
ATOM 709 N N . SER A 1 89 ? 18.579 -16.229 -0.121 1.00 87.69 89 SER A N 1
ATOM 710 C CA . SER A 1 89 ? 17.787 -17.438 -0.330 1.00 87.69 89 SER A CA 1
ATOM 711 C C . SER A 1 89 ? 18.285 -18.176 -1.579 1.00 87.69 89 SER A C 1
ATOM 713 O O . SER A 1 89 ? 18.285 -17.594 -2.664 1.00 87.69 89 SER A O 1
ATOM 715 N N . PRO A 1 90 ? 18.637 -19.470 -1.488 1.00 83.38 90 PRO A N 1
ATOM 716 C CA . PRO A 1 90 ? 19.191 -20.217 -2.620 1.00 83.38 90 PRO A CA 1
ATOM 717 C C . PRO A 1 90 ? 18.184 -20.433 -3.759 1.00 83.38 90 PRO A C 1
ATOM 719 O O . PRO A 1 90 ? 18.573 -20.700 -4.893 1.00 83.38 90 PRO A O 1
ATOM 722 N N . ASN A 1 91 ? 16.883 -20.365 -3.465 1.00 81.00 91 ASN A N 1
ATOM 723 C CA . ASN A 1 91 ? 15.815 -20.630 -4.431 1.00 81.00 91 ASN A CA 1
ATOM 724 C C . ASN A 1 91 ? 14.608 -19.685 -4.300 1.00 81.00 91 ASN A C 1
ATOM 726 O O . ASN A 1 91 ? 13.580 -19.930 -4.927 1.00 81.00 91 ASN A O 1
ATOM 730 N N . GLY A 1 92 ? 14.703 -18.648 -3.461 1.00 78.31 92 GLY A N 1
ATOM 731 C CA . GLY A 1 92 ? 13.622 -17.699 -3.183 1.00 78.31 92 GLY A CA 1
ATOM 732 C C . GLY A 1 92 ? 12.483 -18.233 -2.305 1.00 78.31 92 GLY A C 1
ATOM 733 O O . GLY A 1 92 ? 11.580 -17.466 -1.985 1.00 78.31 92 GLY A O 1
ATOM 734 N N . ASN A 1 93 ? 12.517 -19.507 -1.894 1.00 81.12 93 ASN A N 1
ATOM 735 C CA . ASN A 1 93 ? 11.415 -20.161 -1.177 1.00 81.12 93 ASN A CA 1
ATOM 736 C C . ASN A 1 93 ? 11.740 -20.513 0.281 1.00 81.12 93 ASN A C 1
ATOM 738 O O . ASN A 1 93 ? 10.824 -20.662 1.081 1.00 81.12 93 ASN A O 1
ATOM 742 N N . ASN A 1 94 ? 13.020 -20.649 0.638 1.00 83.19 94 ASN A N 1
ATOM 743 C CA . ASN A 1 94 ? 13.464 -21.019 1.987 1.00 83.19 94 ASN A CA 1
ATOM 744 C C . ASN A 1 94 ? 14.562 -20.074 2.488 1.00 83.19 94 ASN A C 1
ATOM 746 O O . ASN A 1 94 ? 15.233 -19.427 1.685 1.00 83.19 94 ASN A O 1
ATOM 750 N N . PHE A 1 95 ? 14.783 -20.041 3.806 1.00 86.25 95 PHE A N 1
ATOM 751 C CA . PHE A 1 95 ? 15.901 -19.320 4.436 1.00 86.25 95 PHE A CA 1
ATOM 752 C C . PHE A 1 95 ? 15.978 -17.831 4.059 1.00 86.25 95 PHE A C 1
ATOM 754 O O . PHE A 1 95 ? 17.056 -17.285 3.841 1.00 86.25 95 PHE A O 1
ATOM 761 N N . SER A 1 96 ? 14.823 -17.171 3.948 1.00 87.06 96 SER A N 1
ATOM 762 C CA . SER A 1 96 ? 14.775 -15.731 3.697 1.00 87.06 96 SER A CA 1
ATOM 763 C C . SER A 1 96 ? 15.411 -14.967 4.859 1.00 87.06 96 SER A C 1
ATOM 765 O O . SER A 1 96 ? 15.017 -15.156 6.005 1.00 87.06 96 SER A O 1
ATOM 767 N N . SER A 1 97 ? 16.352 -14.075 4.555 1.00 88.25 97 SER A N 1
ATOM 768 C CA . SER A 1 97 ? 16.915 -13.104 5.506 1.00 88.25 97 SER A CA 1
ATOM 769 C C . SER A 1 97 ? 16.235 -11.731 5.409 1.00 88.25 97 SER A C 1
ATOM 771 O O . SER A 1 97 ? 16.847 -10.717 5.723 1.00 88.25 97 SER A O 1
ATOM 773 N N . VAL A 1 98 ? 15.009 -11.665 4.877 1.00 87.06 98 VAL A N 1
ATOM 774 C CA . VAL A 1 98 ? 14.237 -10.414 4.836 1.00 87.06 98 VAL A CA 1
ATOM 775 C C . VAL A 1 98 ? 13.617 -10.170 6.205 1.00 87.06 98 VAL A C 1
ATOM 777 O O . VAL A 1 98 ? 12.807 -10.975 6.665 1.00 87.06 98 VAL A O 1
ATOM 780 N N . ASP A 1 99 ? 13.966 -9.043 6.817 1.00 88.38 99 ASP A N 1
ATOM 781 C CA . ASP A 1 99 ? 13.402 -8.634 8.098 1.00 88.38 99 ASP A CA 1
ATOM 782 C C . ASP A 1 99 ? 11.926 -8.239 7.976 1.00 88.38 99 ASP A C 1
ATOM 784 O O . ASP A 1 99 ? 11.504 -7.558 7.033 1.00 88.38 99 ASP A O 1
ATOM 788 N N . LEU A 1 100 ? 11.141 -8.628 8.981 1.00 87.19 100 LEU A N 1
ATOM 789 C CA . LEU A 1 100 ? 9.788 -8.121 9.166 1.00 87.19 100 LEU A CA 1
ATOM 790 C C . LEU A 1 100 ? 9.858 -6.766 9.865 1.00 87.19 100 LEU A C 1
ATOM 792 O O . LEU A 1 100 ? 10.319 -6.648 11.001 1.00 87.19 100 LEU A O 1
ATOM 796 N N . VAL A 1 101 ? 9.385 -5.732 9.177 1.00 90.88 101 VAL A N 1
ATOM 797 C CA . VAL A 1 101 ? 9.338 -4.381 9.731 1.00 90.88 101 VAL A CA 1
ATOM 798 C C . VAL A 1 101 ? 8.238 -4.318 10.785 1.00 90.88 101 VAL A C 1
ATOM 800 O O . VAL A 1 101 ? 7.057 -4.334 10.453 1.00 90.88 101 VAL A O 1
ATOM 803 N N . MET A 1 102 ? 8.640 -4.212 12.049 1.00 90.62 102 MET A N 1
ATOM 804 C CA . MET A 1 102 ? 7.713 -3.982 13.161 1.00 90.62 102 MET A CA 1
ATOM 805 C C . MET A 1 102 ? 7.478 -2.491 13.406 1.00 90.62 102 MET A C 1
ATOM 807 O O . MET A 1 102 ? 6.361 -2.085 13.697 1.00 90.62 102 MET A O 1
ATOM 811 N N . MET A 1 103 ? 8.537 -1.687 13.286 1.00 93.00 103 MET A N 1
ATOM 812 C CA . MET A 1 103 ? 8.517 -0.227 13.380 1.00 93.00 103 MET A CA 1
ATOM 813 C C . MET A 1 103 ? 9.656 0.331 12.532 1.00 93.00 103 MET A C 1
ATOM 815 O O . MET A 1 103 ? 10.705 -0.306 12.395 1.00 93.00 103 MET A O 1
ATOM 819 N N . ARG A 1 104 ? 9.488 1.537 11.987 1.00 95.50 104 ARG A N 1
ATOM 820 C CA . ARG A 1 104 ? 10.567 2.224 11.261 1.00 95.50 104 ARG A CA 1
ATOM 821 C C . ARG A 1 104 ? 10.403 3.732 11.258 1.00 95.50 104 ARG A C 1
ATOM 823 O O . ARG A 1 104 ? 9.314 4.261 11.431 1.00 95.50 104 ARG A O 1
ATOM 830 N N . LEU A 1 105 ? 11.494 4.434 10.973 1.00 97.12 105 LEU A N 1
ATOM 831 C CA . LEU A 1 105 ? 11.575 5.887 11.115 1.00 97.12 105 LEU A CA 1
ATOM 832 C C . LEU A 1 105 ? 10.477 6.661 10.364 1.00 97.12 105 LEU A C 1
ATOM 834 O O . LEU A 1 105 ? 9.921 7.607 10.912 1.00 97.12 105 LEU A O 1
ATOM 838 N N . ALA A 1 106 ? 10.117 6.253 9.143 1.00 97.44 106 ALA A N 1
ATOM 839 C CA . ALA A 1 106 ? 9.063 6.946 8.398 1.00 97.44 106 ALA A CA 1
ATOM 840 C C . ALA A 1 106 ? 7.703 6.902 9.115 1.00 97.44 106 ALA A C 1
ATOM 842 O O . ALA A 1 106 ? 6.959 7.873 9.063 1.00 97.44 106 ALA A O 1
ATOM 843 N N . GLU A 1 107 ? 7.389 5.807 9.814 1.00 97.19 107 GLU A N 1
ATOM 844 C CA . GLU A 1 107 ? 6.175 5.708 10.628 1.00 97.19 107 GLU A CA 1
ATOM 845 C C . GLU A 1 107 ? 6.165 6.787 11.716 1.00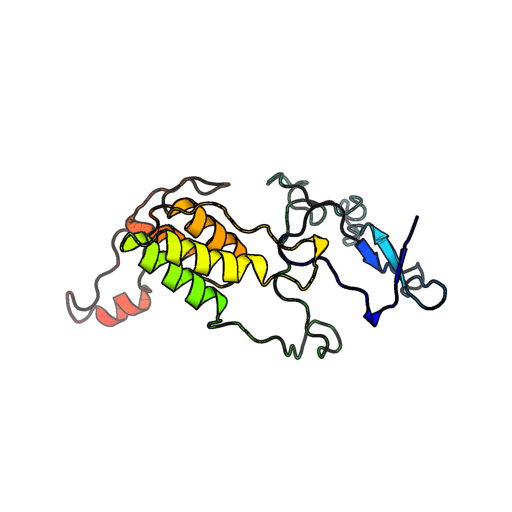 97.19 107 GLU A C 1
ATOM 847 O O . GLU A 1 107 ? 5.157 7.464 11.896 1.00 97.19 107 GLU A O 1
ATOM 852 N N . VAL A 1 108 ? 7.306 7.004 12.381 1.00 98.19 108 VAL A N 1
ATOM 853 C CA . VAL A 1 108 ? 7.470 8.016 13.435 1.00 98.19 108 VAL A CA 1
ATOM 854 C C . VAL A 1 108 ? 7.268 9.428 12.886 1.00 98.19 108 VAL A C 1
ATOM 856 O O . VAL A 1 108 ? 6.530 10.208 13.485 1.00 98.19 108 VAL A O 1
ATOM 859 N N . TYR A 1 109 ? 7.848 9.746 11.724 1.00 98.69 109 TYR A N 1
ATOM 860 C CA . TYR A 1 109 ? 7.602 11.028 11.051 1.00 98.69 109 TYR A CA 1
ATOM 861 C C . TYR A 1 109 ? 6.121 11.220 10.718 1.00 98.69 109 TYR A C 1
ATOM 863 O O . TYR A 1 109 ? 5.562 12.278 10.990 1.00 98.69 109 TYR A O 1
ATOM 871 N N . LEU A 1 110 ? 5.455 10.195 10.182 1.00 98.50 110 LEU A N 1
ATOM 872 C CA . LEU A 1 110 ? 4.037 10.287 9.830 1.00 98.50 110 LEU A CA 1
ATOM 873 C C . LEU A 1 110 ? 3.116 10.340 11.060 1.00 98.50 110 LEU A C 1
ATOM 875 O O . LEU A 1 110 ? 2.066 10.974 10.997 1.00 98.50 110 LEU A O 1
ATOM 879 N N . MET A 1 111 ? 3.486 9.709 12.178 1.00 98.19 111 MET A N 1
ATOM 880 C CA . MET A 1 111 ? 2.781 9.858 13.458 1.00 98.19 111 MET A CA 1
ATOM 881 C C . MET A 1 111 ? 2.947 11.268 14.028 1.00 98.19 111 MET A C 1
ATOM 883 O O . MET A 1 111 ? 1.967 11.869 14.468 1.00 98.19 111 MET A O 1
ATOM 887 N N . ARG A 1 112 ? 4.166 11.822 13.984 1.00 98.69 112 ARG A N 1
ATOM 888 C CA . ARG A 1 112 ? 4.431 13.197 14.426 1.00 98.69 112 ARG A CA 1
ATOM 889 C C . ARG A 1 112 ? 3.708 14.220 13.551 1.00 98.69 112 ARG A C 1
ATOM 891 O O . ARG A 1 112 ? 3.104 15.139 14.095 1.00 98.69 112 ARG A O 1
ATOM 898 N N . SER A 1 113 ? 3.687 14.012 12.235 1.00 98.75 113 SER A N 1
ATOM 899 C CA . SER A 1 113 ? 2.911 14.828 11.296 1.00 98.75 113 SER A CA 1
ATOM 900 C C . SER A 1 113 ? 1.415 14.809 11.630 1.00 98.75 113 SER A C 1
ATOM 902 O O . SER A 1 113 ? 0.783 15.863 11.680 1.00 98.75 113 SER A O 1
ATOM 904 N N . GLU A 1 114 ? 0.853 13.636 11.957 1.00 98.50 114 GLU A N 1
ATOM 905 C CA . GLU A 1 114 ? -0.550 13.531 12.383 1.00 98.50 114 GLU A CA 1
ATOM 906 C C . GLU A 1 114 ? -0.821 14.335 13.656 1.00 98.50 114 GLU A C 1
ATOM 908 O O . GLU A 1 114 ? -1.792 15.091 13.716 1.00 98.50 114 GLU A O 1
ATOM 913 N N . ALA A 1 115 ? 0.037 14.188 14.668 1.00 98.62 115 ALA A N 1
ATOM 914 C CA . ALA A 1 115 ? -0.098 14.916 15.924 1.00 98.62 115 ALA A CA 1
ATOM 915 C C . ALA A 1 115 ? -0.034 16.436 15.705 1.00 98.62 115 ALA A C 1
ATOM 917 O O . ALA A 1 115 ? -0.882 17.157 16.226 1.00 98.62 115 ALA A O 1
ATOM 918 N N . ARG A 1 116 ? 0.914 16.900 14.880 1.00 98.69 116 ARG A N 1
ATOM 919 C CA . ARG A 1 116 ? 1.092 18.314 14.524 1.00 98.69 116 ARG A CA 1
ATOM 920 C C . ARG A 1 116 ? -0.124 18.897 13.808 1.00 98.69 116 ARG A C 1
ATOM 922 O O . ARG A 1 116 ? -0.625 19.935 14.230 1.00 98.69 116 ARG A O 1
ATOM 929 N N . LEU A 1 117 ? -0.672 18.205 12.805 1.00 98.31 117 LEU A N 1
ATOM 930 C CA . LEU A 1 117 ? -1.920 18.625 12.151 1.00 98.31 117 LEU A CA 1
ATOM 931 C C . LEU A 1 117 ? -3.065 18.766 13.152 1.00 98.31 117 LEU A C 1
ATOM 933 O O . LEU A 1 117 ? -3.785 19.762 13.144 1.00 98.31 117 LEU A O 1
ATOM 937 N N . ARG A 1 118 ? -3.229 17.776 14.036 1.00 98.12 118 ARG A N 1
ATOM 938 C CA . ARG A 1 118 ? -4.300 17.780 15.041 1.00 98.12 118 ARG A CA 1
ATOM 939 C C . ARG A 1 118 ? -4.111 18.860 16.109 1.00 98.12 118 ARG A C 1
ATOM 941 O O . ARG A 1 118 ? -5.100 19.264 16.712 1.00 98.12 118 ARG A O 1
ATOM 948 N N . SER A 1 119 ? -2.887 19.340 16.325 1.00 98.31 119 SER A N 1
ATOM 949 C CA . SER A 1 119 ? -2.587 20.471 17.209 1.00 98.31 119 SER A CA 1
ATOM 950 C C . SER A 1 119 ? -2.536 21.829 16.496 1.00 98.31 119 SER A C 1
ATOM 952 O O . SER A 1 119 ? -2.240 22.827 17.145 1.00 98.31 119 SER A O 1
ATOM 954 N N . GLY A 1 120 ? -2.801 21.887 15.185 1.00 98.25 120 GLY A N 1
ATOM 955 C CA . GLY A 1 120 ? -2.805 23.127 14.396 1.00 98.25 120 GLY A CA 1
ATOM 956 C C . GLY A 1 120 ? -1.448 23.559 13.821 1.00 98.25 120 GLY A C 1
ATOM 957 O O . GLY A 1 120 ? -1.347 24.653 13.273 1.00 98.25 120 GLY A O 1
ATOM 958 N N . ASP A 1 121 ? -0.413 22.721 13.905 1.00 98.56 121 ASP A N 1
ATOM 959 C CA . ASP A 1 121 ? 0.912 22.960 13.314 1.00 98.56 121 ASP A CA 1
ATOM 960 C C . ASP A 1 121 ? 1.017 22.325 11.916 1.00 98.56 121 ASP A C 1
ATOM 962 O O . ASP A 1 121 ? 1.676 21.304 11.701 1.00 98.56 121 ASP A O 1
ATOM 966 N N . SER A 1 122 ? 0.336 22.919 10.934 1.00 98.44 122 SER A N 1
ATOM 967 C CA . SER A 1 122 ? 0.380 22.421 9.552 1.00 98.44 122 SER A CA 1
ATOM 968 C C . SER A 1 122 ? 1.762 22.573 8.907 1.00 98.44 122 SER A C 1
ATOM 970 O O . SER A 1 122 ? 2.128 21.754 8.065 1.00 98.44 122 SER A O 1
ATOM 972 N N . ALA A 1 123 ? 2.548 23.579 9.309 1.00 98.62 123 ALA A N 1
ATOM 973 C CA . ALA A 1 123 ? 3.890 23.808 8.773 1.00 98.62 123 ALA A CA 1
ATOM 974 C C . ALA A 1 123 ? 4.850 22.680 9.181 1.00 98.62 123 ALA A C 1
ATOM 976 O O . ALA A 1 123 ? 5.440 22.030 8.317 1.00 98.62 123 ALA A O 1
ATOM 977 N N . GLY A 1 124 ? 4.929 22.361 10.476 1.00 98.69 124 GLY A N 1
ATOM 978 C CA . GLY A 1 124 ? 5.750 21.251 10.954 1.00 98.69 124 GLY A CA 1
ATOM 979 C C . GLY A 1 124 ? 5.249 19.892 10.454 1.00 98.69 124 GLY A C 1
ATOM 980 O O . GLY A 1 124 ? 6.042 18.980 10.204 1.00 98.69 124 GLY A O 1
ATOM 981 N N . ALA A 1 125 ? 3.936 19.729 10.273 1.00 98.75 125 ALA A N 1
ATOM 982 C CA . ALA A 1 125 ? 3.389 18.510 9.686 1.00 98.75 125 ALA A CA 1
ATOM 983 C C . ALA A 1 125 ? 3.816 18.313 8.223 1.00 98.75 125 ALA A C 1
ATOM 985 O O . ALA A 1 125 ? 4.123 17.182 7.825 1.00 98.75 125 ALA A O 1
ATOM 986 N N . LEU A 1 126 ? 3.848 19.401 7.444 1.00 98.75 126 LEU A N 1
ATOM 987 C CA . LEU A 1 126 ? 4.283 19.404 6.049 1.00 98.75 126 LEU A CA 1
ATOM 988 C C . LEU A 1 126 ? 5.765 19.040 5.934 1.00 98.75 126 LEU A C 1
ATOM 990 O O . LEU A 1 126 ? 6.129 18.210 5.101 1.00 98.75 126 LEU A O 1
ATOM 994 N N . GLU A 1 127 ? 6.610 19.603 6.801 1.00 98.69 127 GLU A N 1
ATOM 995 C CA . GLU A 1 127 ? 8.038 19.273 6.878 1.00 98.69 127 GLU A CA 1
ATOM 996 C C . GLU A 1 127 ? 8.273 17.778 7.140 1.00 98.69 127 GLU A C 1
ATOM 998 O O . GLU A 1 127 ? 9.087 17.142 6.463 1.00 98.69 127 GLU A O 1
ATOM 1003 N N . ASP A 1 128 ? 7.525 17.189 8.077 1.00 98.75 128 ASP A N 1
ATOM 1004 C CA . ASP A 1 128 ? 7.647 15.768 8.418 1.00 98.75 128 ASP A CA 1
ATOM 1005 C C . ASP A 1 128 ? 7.283 14.856 7.244 1.00 98.75 128 ASP A C 1
ATOM 1007 O O . ASP A 1 128 ? 8.029 13.931 6.909 1.00 98.75 128 ASP A O 1
ATOM 1011 N N . VAL A 1 129 ? 6.154 15.122 6.583 1.00 98.44 129 VAL A N 1
ATOM 1012 C CA . VAL A 1 129 ? 5.729 14.330 5.421 1.00 98.44 129 VAL A CA 1
ATOM 1013 C C . VAL A 1 129 ? 6.685 14.512 4.250 1.00 98.44 129 VAL A C 1
ATOM 1015 O O . VAL A 1 129 ? 7.043 13.529 3.602 1.00 98.44 129 VAL A O 1
ATOM 1018 N N . ASN A 1 130 ? 7.161 15.731 3.999 1.00 98.50 130 ASN A N 1
ATOM 1019 C CA . ASN A 1 130 ? 8.112 15.991 2.921 1.00 98.50 130 ASN A CA 1
ATOM 1020 C C . ASN A 1 130 ? 9.480 15.361 3.175 1.00 98.50 130 ASN A C 1
ATOM 1022 O O . ASN A 1 130 ? 10.110 14.900 2.221 1.00 98.50 130 ASN A O 1
ATOM 1026 N N . THR A 1 131 ? 9.899 15.241 4.436 1.00 98.38 131 THR A N 1
ATOM 1027 C CA . THR A 1 131 ? 11.090 14.466 4.806 1.00 98.38 131 THR A CA 1
ATOM 1028 C C . THR A 1 131 ? 10.934 13.007 4.371 1.00 98.38 131 THR A C 1
ATOM 1030 O O . THR A 1 131 ? 11.822 12.450 3.727 1.00 98.38 131 THR A O 1
ATOM 1033 N N . VAL A 1 132 ? 9.779 12.388 4.638 1.00 97.62 132 VAL A N 1
ATOM 1034 C CA . VAL A 1 132 ? 9.515 11.003 4.215 1.00 97.62 132 VAL A CA 1
ATOM 1035 C C . VAL A 1 132 ? 9.426 10.889 2.693 1.00 97.62 132 VAL A C 1
ATOM 1037 O O . VAL A 1 132 ? 10.084 10.025 2.110 1.00 97.62 132 VAL A O 1
ATOM 1040 N N . ARG A 1 133 ? 8.660 11.764 2.033 1.00 96.88 133 ARG A N 1
ATOM 1041 C CA . ARG A 1 133 ? 8.429 11.716 0.580 1.00 96.88 133 ARG A CA 1
ATOM 1042 C C . ARG A 1 133 ? 9.712 11.878 -0.223 1.00 96.88 133 ARG A C 1
ATOM 1044 O O . ARG A 1 133 ? 9.981 11.074 -1.111 1.00 96.88 133 ARG A O 1
ATOM 1051 N N . THR A 1 134 ? 10.519 12.880 0.113 1.00 96.50 134 THR A N 1
ATOM 1052 C CA . THR A 1 134 ? 11.727 13.208 -0.658 1.00 96.50 134 THR A CA 1
ATOM 1053 C C . THR A 1 134 ? 12.918 12.307 -0.320 1.00 96.50 134 THR A C 1
ATOM 1055 O O . THR A 1 134 ? 13.859 12.232 -1.103 1.00 96.50 134 THR A O 1
ATOM 1058 N N . SER A 1 135 ? 12.855 11.520 0.765 1.00 95.06 135 SER A N 1
ATOM 1059 C CA . SER A 1 135 ? 13.875 10.502 1.085 1.00 95.06 135 SER A CA 1
ATOM 1060 C C . SER A 1 135 ? 13.912 9.305 0.117 1.00 95.06 135 SER A C 1
ATOM 1062 O O . SER A 1 135 ? 14.803 8.460 0.202 1.00 95.06 135 SER A O 1
ATOM 1064 N N . ARG A 1 136 ? 12.954 9.193 -0.814 1.00 89.69 136 ARG A N 1
ATOM 1065 C CA . ARG A 1 136 ? 12.787 8.052 -1.735 1.00 89.69 136 ARG A CA 1
ATOM 1066 C C . ARG A 1 136 ? 13.701 8.125 -2.961 1.00 89.69 136 ARG A C 1
ATOM 1068 O O . ARG A 1 136 ? 13.253 7.961 -4.088 1.00 89.69 136 ARG A O 1
ATOM 1075 N N . THR A 1 137 ? 14.995 8.308 -2.731 1.00 91.38 137 THR A N 1
ATOM 1076 C CA . THR A 1 137 ? 15.989 8.593 -3.778 1.00 91.38 137 THR A CA 1
ATOM 1077 C C . THR A 1 137 ? 16.602 7.357 -4.440 1.00 91.38 137 THR A C 1
ATOM 1079 O O . THR A 1 137 ? 17.394 7.500 -5.365 1.00 91.38 137 THR A O 1
ATOM 1082 N N . ALA A 1 138 ? 16.226 6.138 -4.029 1.00 86.56 138 ALA A N 1
ATOM 1083 C CA . ALA A 1 138 ? 16.746 4.895 -4.619 1.00 86.56 138 ALA A CA 1
ATOM 1084 C C . ALA A 1 138 ? 16.488 4.786 -6.136 1.00 86.56 138 ALA A C 1
ATOM 1086 O O . ALA A 1 138 ? 17.212 4.090 -6.842 1.00 86.56 138 ALA A O 1
ATOM 1087 N N . ARG A 1 139 ? 15.457 5.477 -6.637 1.00 86.31 139 ARG A N 1
ATOM 1088 C CA . ARG A 1 139 ? 15.193 5.682 -8.064 1.00 86.31 139 ARG A CA 1
ATOM 1089 C C . ARG A 1 139 ? 14.930 7.175 -8.276 1.00 86.31 139 ARG A C 1
ATOM 1091 O O . ARG A 1 139 ? 13.777 7.586 -8.161 1.00 86.31 139 ARG A O 1
ATOM 1098 N N . PRO A 1 140 ? 15.966 7.996 -8.537 1.00 88.88 140 PRO A N 1
ATOM 1099 C CA . PRO A 1 140 ? 15.848 9.456 -8.531 1.00 88.88 140 PRO A CA 1
ATOM 1100 C C . PRO A 1 140 ? 14.731 9.992 -9.432 1.00 88.88 140 PRO A C 1
ATOM 1102 O O . PRO A 1 140 ? 13.964 10.846 -8.996 1.00 88.88 140 PRO A O 1
ATOM 1105 N N . GLU A 1 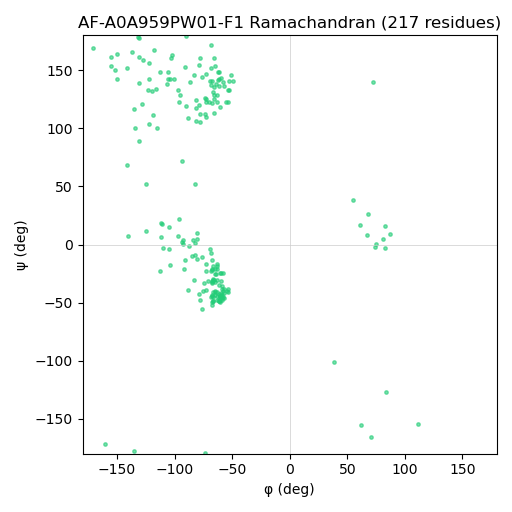141 ? 14.569 9.410 -10.623 1.00 89.06 141 GLU A N 1
ATOM 1106 C CA . GLU A 1 141 ? 13.516 9.746 -11.598 1.00 89.06 141 GLU A CA 1
ATOM 1107 C C . GLU A 1 141 ? 12.086 9.477 -11.094 1.00 89.06 141 GLU A C 1
ATOM 1109 O O . GLU A 1 141 ? 11.119 9.978 -11.660 1.00 89.06 141 GLU A O 1
ATOM 1114 N N . GLN A 1 142 ? 11.941 8.685 -10.030 1.00 88.00 142 GLN A N 1
ATOM 1115 C CA . GLN A 1 142 ? 10.667 8.312 -9.414 1.00 88.00 142 GLN A CA 1
ATOM 1116 C C . GLN A 1 142 ? 10.485 8.922 -8.018 1.00 88.00 142 GLN A C 1
ATOM 1118 O O . GLN A 1 142 ? 9.520 8.587 -7.326 1.00 88.00 142 GLN A O 1
ATOM 1123 N N . THR A 1 143 ? 11.393 9.802 -7.582 1.00 92.19 143 THR A N 1
ATOM 1124 C CA . THR A 1 143 ? 11.281 10.465 -6.278 1.00 92.19 143 THR A CA 1
ATOM 1125 C C . THR A 1 143 ? 10.018 11.335 -6.259 1.00 92.19 143 THR A C 1
ATOM 1127 O O . THR A 1 143 ? 9.886 12.225 -7.103 1.00 92.19 143 THR A O 1
ATOM 1130 N N . PRO A 1 144 ? 9.077 11.124 -5.321 1.00 93.06 144 PRO A N 1
ATOM 1131 C CA . PRO A 1 144 ? 7.893 11.965 -5.217 1.00 93.06 144 PRO A CA 1
ATOM 1132 C C . PRO A 1 144 ? 8.267 13.418 -4.920 1.00 93.06 144 PRO A C 1
ATOM 1134 O O . PRO A 1 144 ? 9.079 13.692 -4.035 1.00 93.06 144 PRO A O 1
ATOM 1137 N N . ALA A 1 145 ? 7.618 14.354 -5.612 1.00 95.44 145 ALA A N 1
ATOM 1138 C CA . ALA A 1 145 ? 7.759 15.771 -5.309 1.00 95.44 145 ALA A CA 1
ATOM 1139 C C . ALA A 1 145 ? 7.277 16.085 -3.882 1.00 95.44 145 ALA A C 1
ATOM 1141 O O . ALA A 1 145 ? 6.332 15.462 -3.368 1.00 95.44 145 ALA A O 1
ATOM 1142 N N . ALA A 1 146 ? 7.914 17.084 -3.270 1.00 97.56 146 ALA A N 1
ATOM 1143 C CA . ALA A 1 146 ? 7.441 17.672 -2.027 1.00 97.56 146 ALA A CA 1
ATOM 1144 C C . ALA A 1 146 ? 6.015 18.216 -2.213 1.00 97.56 146 ALA A C 1
ATOM 1146 O O . ALA A 1 146 ? 5.676 18.779 -3.254 1.00 97.56 146 ALA A O 1
ATOM 1147 N N . LEU A 1 147 ? 5.179 18.020 -1.200 1.00 98.06 147 LEU A N 1
ATOM 1148 C CA . LEU A 1 147 ? 3.872 18.647 -1.102 1.00 98.06 147 LEU A CA 1
ATOM 1149 C C . LEU A 1 147 ? 4.041 20.130 -0.775 1.00 98.06 147 LEU A C 1
ATOM 1151 O O . LEU A 1 147 ? 4.947 20.511 -0.032 1.00 98.06 147 LEU A O 1
ATOM 1155 N N . THR A 1 148 ? 3.137 20.947 -1.299 1.00 98.38 148 THR A N 1
ATOM 1156 C CA . THR A 1 148 ? 3.054 22.384 -1.004 1.00 98.38 148 THR A CA 1
ATOM 1157 C C . THR A 1 148 ? 2.119 22.688 0.163 1.00 98.38 148 THR A C 1
ATOM 1159 O O . THR A 1 148 ? 2.238 23.736 0.785 1.00 98.38 148 THR A O 1
ATOM 1162 N N . GLU A 1 149 ? 1.200 21.774 0.467 1.00 98.06 149 GLU A N 1
ATOM 1163 C CA 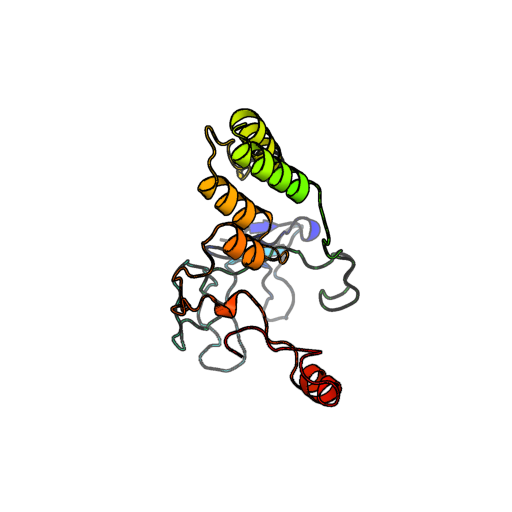. GLU A 1 149 ? 0.221 21.882 1.544 1.00 98.06 149 GLU A CA 1
ATOM 1164 C C . GLU A 1 149 ? -0.128 20.495 2.085 1.00 98.06 149 GLU A C 1
ATOM 1166 O O . GLU A 1 149 ? 0.164 19.469 1.458 1.00 98.06 149 GLU A O 1
ATOM 1171 N N . ILE A 1 150 ? -0.737 20.462 3.266 1.00 98.44 150 ILE A N 1
ATOM 1172 C CA . ILE A 1 150 ? -1.150 19.221 3.904 1.00 98.44 150 ILE A CA 1
ATOM 1173 C C . ILE A 1 150 ? -2.388 19.431 4.775 1.00 98.44 150 ILE A C 1
ATOM 1175 O O . ILE A 1 150 ? -2.518 20.429 5.481 1.00 98.44 150 ILE A O 1
ATOM 1179 N N . ASP A 1 151 ? -3.261 18.432 4.753 1.00 98.31 151 ASP A N 1
ATOM 1180 C CA . ASP A 1 151 ? -4.368 18.244 5.681 1.00 98.31 151 ASP A CA 1
ATOM 1181 C C . ASP A 1 151 ? -4.436 16.766 6.127 1.00 98.31 151 ASP A C 1
ATOM 1183 O O . ASP A 1 151 ? -3.588 15.938 5.764 1.00 98.31 151 ASP A O 1
ATOM 1187 N N . LEU A 1 152 ? -5.437 16.417 6.942 1.00 98.25 152 LEU A N 1
ATOM 1188 C CA . LEU A 1 152 ? -5.601 15.047 7.439 1.00 98.25 152 LEU A CA 1
ATOM 1189 C C . LEU A 1 152 ? -5.921 14.033 6.329 1.00 98.25 152 LEU A C 1
ATOM 1191 O O . LEU A 1 152 ? -5.518 12.875 6.447 1.00 98.25 152 LEU A O 1
ATOM 1195 N N . ASP A 1 153 ? -6.605 14.431 5.256 1.00 98.00 153 ASP A N 1
ATOM 1196 C CA . ASP A 1 153 ? -6.942 13.531 4.150 1.00 98.00 153 ASP A CA 1
ATOM 1197 C C . ASP A 1 153 ? -5.714 13.252 3.268 1.00 98.00 153 ASP A C 1
ATOM 1199 O O . ASP A 1 153 ? -5.466 12.102 2.883 1.00 98.00 153 ASP A O 1
ATOM 1203 N N . ILE A 1 154 ? -4.891 14.269 3.006 1.00 98.25 154 ILE A N 1
ATOM 1204 C CA . ILE A 1 154 ? -3.588 14.133 2.350 1.00 98.25 154 ILE A CA 1
ATOM 1205 C C . ILE A 1 154 ? -2.684 13.236 3.196 1.00 98.25 154 ILE A C 1
ATOM 1207 O O . ILE A 1 154 ? -2.155 12.250 2.678 1.00 98.25 154 ILE A O 1
ATOM 1211 N N . LEU A 1 155 ? -2.563 13.490 4.503 1.00 98.44 155 LEU A N 1
ATOM 1212 C CA . LEU A 1 155 ? -1.752 12.649 5.385 1.00 98.44 155 LEU A CA 1
ATOM 1213 C C . LEU A 1 155 ? -2.239 11.192 5.402 1.00 98.44 155 LEU A C 1
ATOM 1215 O O . LEU A 1 155 ? -1.429 10.267 5.341 1.00 98.44 155 LEU A O 1
ATOM 1219 N N . PHE A 1 156 ? -3.552 10.959 5.448 1.00 98.25 156 PHE A N 1
ATOM 1220 C CA . PHE A 1 156 ? -4.129 9.614 5.382 1.00 98.25 156 PHE A CA 1
ATOM 1221 C C . PHE A 1 156 ? -3.754 8.873 4.089 1.00 98.25 156 PHE A C 1
ATOM 1223 O O . PHE A 1 156 ? -3.501 7.660 4.105 1.00 98.25 156 PHE A O 1
ATOM 1230 N N . ARG A 1 157 ? -3.704 9.585 2.957 1.00 97.38 157 ARG A N 1
ATOM 1231 C CA . ARG A 1 157 ? -3.243 9.030 1.677 1.00 97.38 157 ARG A CA 1
ATOM 1232 C C . ARG A 1 157 ? -1.748 8.730 1.700 1.00 97.38 157 ARG A C 1
ATOM 1234 O O . ARG A 1 157 ? -1.365 7.632 1.304 1.00 97.38 157 ARG A O 1
ATOM 1241 N N . GLU A 1 158 ? -0.929 9.646 2.209 1.00 97.19 158 GLU A N 1
ATOM 1242 C CA . GLU A 1 158 ? 0.523 9.462 2.332 1.00 97.19 158 GLU A CA 1
ATOM 1243 C C . GLU A 1 158 ? 0.875 8.277 3.230 1.00 97.19 158 GLU A C 1
ATOM 1245 O O . GLU A 1 158 ? 1.657 7.415 2.834 1.00 97.19 158 GLU A O 1
ATOM 1250 N N . ARG A 1 159 ? 0.208 8.137 4.382 1.00 97.44 159 ARG A N 1
ATOM 1251 C CA . ARG A 1 159 ? 0.308 6.938 5.229 1.00 97.44 159 ARG A CA 1
ATOM 1252 C C . ARG A 1 159 ? -0.062 5.669 4.467 1.00 97.44 159 ARG A C 1
ATOM 1254 O O . ARG A 1 159 ? 0.624 4.658 4.589 1.00 97.44 159 ARG A O 1
ATOM 1261 N N . GLY A 1 160 ? -1.111 5.720 3.646 1.00 95.12 160 GLY A N 1
ATOM 1262 C CA . GLY A 1 160 ? -1.515 4.612 2.782 1.00 95.12 160 GLY A CA 1
ATOM 1263 C C . GLY A 1 160 ? -0.437 4.201 1.775 1.00 95.12 160 GLY A C 1
ATOM 1264 O O . GLY A 1 160 ? -0.182 3.009 1.627 1.00 95.12 160 GLY A O 1
ATOM 1265 N N . PHE A 1 161 ? 0.212 5.160 1.112 1.00 92.88 161 PHE A N 1
ATOM 1266 C CA . PHE A 1 161 ? 1.288 4.889 0.150 1.00 92.88 161 PHE A CA 1
ATOM 1267 C C . PHE A 1 161 ? 2.601 4.480 0.805 1.00 92.88 161 PHE A C 1
ATOM 1269 O O . PHE A 1 161 ? 3.339 3.678 0.242 1.00 92.88 161 PHE A O 1
ATOM 1276 N N . GLU A 1 162 ? 2.900 5.010 1.982 1.00 94.56 162 GLU A N 1
ATOM 1277 C CA . GLU A 1 162 ? 4.144 4.726 2.681 1.00 94.56 162 GLU A CA 1
ATOM 1278 C C . GLU A 1 162 ? 4.090 3.357 3.375 1.00 94.56 162 GLU A C 1
ATOM 1280 O O . GLU A 1 162 ? 4.984 2.526 3.210 1.00 94.56 162 GLU A O 1
ATOM 1285 N N . LEU A 1 163 ? 3.001 3.088 4.100 1.00 94.44 163 LEU A N 1
ATOM 1286 C CA . LEU A 1 163 ? 2.842 1.947 5.007 1.00 94.44 163 LEU A CA 1
ATOM 1287 C C . LEU A 1 163 ? 1.946 0.832 4.431 1.00 94.44 163 LEU A C 1
ATOM 1289 O O . LEU A 1 163 ? 1.484 -0.044 5.168 1.00 94.44 163 LEU A O 1
ATOM 1293 N N . TYR A 1 164 ? 1.668 0.827 3.118 1.00 91.38 164 TYR A N 1
ATOM 1294 C CA . TYR A 1 164 ? 0.902 -0.264 2.487 1.00 91.38 164 TYR A CA 1
ATOM 1295 C C . TYR A 1 164 ? 1.520 -1.627 2.822 1.00 91.38 164 TYR A C 1
ATOM 1297 O O . TYR A 1 164 ? 2.737 -1.761 2.829 1.00 91.38 164 TYR A O 1
ATOM 1305 N N . TRP A 1 165 ? 0.701 -2.648 3.082 1.00 90.31 165 TRP A N 1
ATOM 1306 C CA . TRP A 1 165 ? 1.184 -3.998 3.423 1.00 90.31 165 TRP A CA 1
ATOM 1307 C C . TRP A 1 165 ? 2.040 -4.104 4.703 1.00 90.31 165 TRP A C 1
ATOM 1309 O O . TRP A 1 165 ? 2.670 -5.129 4.926 1.00 90.31 165 TRP A O 1
ATOM 1319 N N . GLU A 1 166 ? 2.007 -3.095 5.581 1.00 92.88 166 GLU A N 1
ATOM 1320 C CA . GLU A 1 166 ? 2.689 -3.114 6.890 1.00 92.88 166 GLU A CA 1
ATOM 1321 C C . GLU A 1 166 ? 1.704 -3.178 8.076 1.00 92.88 166 GLU A C 1
ATOM 1323 O O . GLU A 1 166 ? 2.049 -2.857 9.201 1.00 92.88 166 GLU A O 1
ATOM 1328 N N . GLY A 1 167 ? 0.441 -3.557 7.848 1.00 92.19 167 GLY A N 1
ATOM 1329 C CA . GLY A 1 167 ? -0.537 -3.770 8.930 1.00 92.19 167 GLY A CA 1
ATOM 1330 C C . GLY A 1 167 ? -1.247 -2.517 9.471 1.00 92.19 167 GLY A C 1
ATOM 1331 O O . GLY A 1 167 ? -2.173 -2.641 10.267 1.00 92.19 167 GLY A O 1
ATOM 1332 N N . PHE A 1 168 ? -0.918 -1.314 8.994 1.00 95.62 168 PHE A N 1
ATOM 1333 C CA . PHE A 1 168 ? -1.491 -0.064 9.529 1.00 95.62 168 PHE A CA 1
ATOM 1334 C C . PHE A 1 168 ? -2.867 0.316 8.968 1.00 95.62 168 PHE A C 1
ATOM 1336 O O . PHE A 1 168 ? -3.679 0.944 9.650 1.00 95.62 168 PHE A O 1
ATOM 1343 N N . ARG A 1 169 ? -3.164 -0.055 7.715 1.00 94.88 169 ARG A N 1
ATOM 1344 C CA . ARG A 1 169 ? -4.262 0.556 6.942 1.00 94.88 169 ARG A CA 1
ATOM 1345 C C . ARG A 1 169 ? -5.641 0.416 7.592 1.00 94.88 169 ARG A C 1
ATOM 1347 O O . ARG A 1 169 ? -6.461 1.323 7.471 1.00 94.88 169 ARG A O 1
ATOM 1354 N N . ARG A 1 170 ? -5.928 -0.699 8.270 1.00 94.81 170 ARG A N 1
ATOM 1355 C CA . ARG A 1 170 ? -7.213 -0.893 8.964 1.00 94.81 170 ARG A CA 1
ATOM 1356 C C . ARG A 1 170 ? -7.358 0.059 10.152 1.00 94.81 170 ARG A C 1
ATOM 1358 O O . ARG A 1 170 ? -8.375 0.734 10.258 1.00 94.81 170 ARG A O 1
ATOM 1365 N N . GLY A 1 171 ? -6.342 0.125 11.013 1.00 96.19 171 GLY A N 1
ATOM 1366 C CA . GLY A 1 171 ? -6.335 1.032 12.162 1.00 96.19 171 GLY A CA 1
ATOM 1367 C C . GLY A 1 171 ? -6.409 2.493 11.727 1.00 96.19 171 GLY A C 1
ATOM 1368 O O . GLY A 1 171 ? -7.209 3.254 12.264 1.00 96.19 171 GLY A O 1
ATOM 1369 N N . ASP A 1 172 ? -5.654 2.862 10.692 1.00 97.38 172 ASP A N 1
ATOM 1370 C CA . ASP A 1 172 ? -5.702 4.200 10.099 1.00 97.38 172 ASP A CA 1
ATOM 1371 C C . ASP A 1 172 ? -7.111 4.545 9.600 1.00 97.38 172 ASP A C 1
ATOM 1373 O O . ASP A 1 172 ? -7.640 5.594 9.944 1.00 97.38 172 ASP A O 1
ATOM 1377 N N . GLN A 1 173 ? -7.772 3.653 8.857 1.00 96.94 173 GLN A N 1
ATOM 1378 C CA . GLN A 1 173 ? -9.145 3.890 8.394 1.00 96.94 173 GLN A CA 1
ATOM 1379 C C . GLN A 1 173 ? -10.122 4.132 9.548 1.00 96.94 173 GLN A C 1
ATOM 1381 O O . GLN A 1 173 ? -10.972 5.009 9.442 1.00 96.94 173 GLN A O 1
ATOM 1386 N N . ILE A 1 174 ? -9.998 3.402 10.658 1.00 96.94 174 ILE A N 1
ATOM 1387 C CA . ILE A 1 174 ? -10.867 3.600 11.826 1.00 96.94 174 ILE A CA 1
ATOM 1388 C C . ILE A 1 174 ? -10.599 4.968 12.469 1.00 96.94 174 ILE A C 1
ATOM 1390 O O . ILE A 1 174 ? -11.535 5.728 12.704 1.00 96.94 174 ILE A O 1
ATOM 1394 N N . ARG A 1 175 ? -9.328 5.317 12.709 1.00 95.88 175 ARG A N 1
ATOM 1395 C CA . ARG A 1 175 ? -8.938 6.583 13.364 1.00 95.88 175 ARG A CA 1
ATOM 1396 C C . ARG A 1 175 ? -9.246 7.824 12.524 1.00 95.88 175 ARG A C 1
ATOM 1398 O O . ARG A 1 175 ? -9.502 8.888 13.080 1.00 95.88 175 ARG A O 1
ATOM 1405 N N . PHE A 1 176 ? -9.207 7.692 11.201 1.00 96.88 176 PHE A N 1
ATOM 1406 C CA . PHE A 1 176 ? -9.528 8.763 10.254 1.00 96.88 176 PHE A CA 1
ATOM 1407 C C . PHE A 1 176 ? -11.001 8.754 9.813 1.00 96.88 176 PHE A C 1
ATOM 1409 O O . PHE A 1 176 ? -11.381 9.558 8.968 1.00 96.88 176 PHE A O 1
ATOM 1416 N N . GLY A 1 177 ? -11.838 7.866 10.366 1.00 95.69 177 GLY A N 1
ATOM 1417 C CA . GLY A 1 177 ? -13.272 7.824 10.060 1.00 95.69 177 GLY A CA 1
ATOM 1418 C C . GLY A 1 177 ? -13.607 7.387 8.630 1.00 95.69 177 GLY A C 1
ATOM 1419 O O . GLY A 1 177 ? -14.646 7.771 8.112 1.00 95.69 177 GLY A O 1
ATOM 1420 N N . LYS A 1 178 ? -12.728 6.606 7.992 1.00 96.00 178 LYS A N 1
ATOM 1421 C CA . LYS A 1 178 ? -12.878 6.082 6.622 1.00 96.00 178 LYS A CA 1
ATOM 1422 C C . LYS A 1 178 ? -13.237 4.590 6.580 1.00 96.00 178 LYS A C 1
ATOM 1424 O O . LYS A 1 178 ? -13.399 4.019 5.510 1.00 96.00 178 LYS A O 1
ATOM 1429 N N . TYR A 1 179 ? -13.297 3.902 7.725 1.00 96.00 179 TYR A N 1
ATOM 1430 C CA . TYR A 1 179 ? -13.488 2.442 7.757 1.00 96.00 179 TYR A CA 1
ATOM 1431 C C . TYR A 1 179 ? -14.868 2.002 7.259 1.00 96.00 179 TYR A C 1
ATOM 1433 O O . TYR A 1 179 ? -14.991 0.951 6.635 1.00 96.00 179 TYR A O 1
ATOM 1441 N N . GLU A 1 180 ? -15.902 2.805 7.490 1.00 96.00 180 GLU A N 1
ATOM 1442 C CA . GLU A 1 180 ? -17.269 2.541 7.032 1.00 96.00 180 GLU A CA 1
ATOM 1443 C C . GLU A 1 180 ? -17.531 3.003 5.587 1.00 96.00 180 GLU A C 1
ATOM 1445 O O . GLU A 1 180 ? -18.660 2.883 5.108 1.00 96.00 180 GLU A O 1
ATOM 1450 N N . ASP A 1 181 ? -16.517 3.511 4.880 1.00 95.38 181 ASP A N 1
ATOM 1451 C CA . ASP A 1 181 ? -16.655 3.893 3.474 1.00 95.38 181 ASP A CA 1
ATOM 1452 C C . ASP A 1 181 ? -16.911 2.665 2.586 1.00 95.38 181 ASP A C 1
ATOM 1454 O O . ASP A 1 181 ? -16.639 1.514 2.953 1.00 95.38 181 ASP A O 1
ATOM 1458 N N . THR A 1 182 ? -17.446 2.923 1.394 1.00 93.75 182 THR A N 1
ATOM 1459 C CA . THR A 1 182 ? -17.647 1.917 0.350 1.00 93.75 182 THR A CA 1
ATOM 1460 C C . THR A 1 182 ? -16.486 1.969 -0.634 1.00 93.75 182 THR A C 1
ATOM 1462 O O . THR A 1 182 ? -16.097 3.041 -1.095 1.00 93.75 182 THR A O 1
ATOM 1465 N N . TRP A 1 183 ? -15.932 0.811 -0.977 1.00 88.44 183 TRP A N 1
ATOM 1466 C CA . TRP A 1 183 ? -14.878 0.681 -1.985 1.00 88.44 183 TRP A CA 1
ATOM 1467 C C . TRP A 1 183 ? -14.888 -0.724 -2.570 1.00 88.44 183 TRP A C 1
ATOM 1469 O O . TRP A 1 183 ? -15.250 -1.658 -1.867 1.00 88.44 183 TRP A O 1
ATOM 1479 N N . THR A 1 184 ? -14.421 -0.887 -3.810 1.00 85.50 184 THR A N 1
ATOM 1480 C CA . THR A 1 184 ? -14.358 -2.175 -4.530 1.00 85.50 184 THR A CA 1
ATOM 1481 C C . THR A 1 184 ? -15.592 -3.055 -4.252 1.00 85.50 184 THR A C 1
ATOM 1483 O O . THR A 1 184 ? -16.646 -2.750 -4.788 1.00 85.50 184 THR A O 1
ATOM 1486 N N . GLU A 1 185 ? -15.495 -4.060 -3.368 1.00 85.19 185 GLU A N 1
ATOM 1487 C CA . GLU A 1 185 ? -16.601 -4.957 -2.972 1.00 85.19 185 GLU A CA 1
ATOM 1488 C C . GLU A 1 185 ? -17.098 -4.758 -1.530 1.00 85.19 185 GLU A C 1
ATOM 1490 O O . GLU A 1 185 ? -18.029 -5.421 -1.075 1.00 85.19 185 GLU A O 1
ATOM 1495 N N . LYS A 1 186 ? -16.480 -3.862 -0.758 1.00 90.44 186 LYS A N 1
ATOM 1496 C CA . LYS A 1 186 ? -16.958 -3.551 0.586 1.00 90.44 186 LYS A CA 1
ATOM 1497 C C . LYS A 1 186 ? -18.106 -2.558 0.495 1.00 90.44 186 LYS A C 1
ATOM 1499 O O . LYS A 1 186 ? -17.889 -1.366 0.291 1.00 90.44 186 LYS A O 1
ATOM 1504 N N . SER A 1 187 ? -19.310 -3.054 0.739 1.00 93.06 187 SER A N 1
ATOM 1505 C CA . SER A 1 187 ? -20.530 -2.259 0.902 1.00 93.06 187 SER A CA 1
ATOM 1506 C C . SER A 1 187 ? -20.983 -2.120 2.358 1.00 93.06 187 SER A C 1
ATOM 1508 O O . SER A 1 187 ? -21.762 -1.220 2.658 1.00 93.06 187 SER A O 1
ATOM 1510 N N . ASP A 1 188 ? -20.489 -2.972 3.263 1.00 91.88 188 ASP A N 1
ATOM 1511 C CA . ASP A 1 188 ? -20.859 -2.952 4.680 1.00 91.88 188 ASP A CA 1
ATOM 1512 C C . ASP A 1 188 ? -20.389 -1.666 5.378 1.00 91.88 188 ASP A C 1
ATOM 1514 O O . ASP A 1 188 ? -19.250 -1.221 5.203 1.00 91.88 188 ASP A O 1
ATOM 1518 N N . ARG A 1 189 ? -21.273 -1.082 6.186 1.00 95.19 189 ARG A N 1
ATOM 1519 C CA . ARG A 1 189 ? -21.060 0.167 6.933 1.00 95.19 189 ARG A CA 1
ATOM 1520 C C . ARG A 1 189 ? -21.312 -0.008 8.433 1.00 95.19 189 ARG A C 1
ATOM 1522 O O . ARG A 1 189 ? -21.410 0.987 9.147 1.00 95.19 189 ARG A O 1
ATOM 1529 N N . ASP A 1 190 ? -21.444 -1.246 8.908 1.00 95.00 190 ASP A N 1
ATOM 1530 C CA . ASP A 1 190 ? -21.689 -1.546 10.315 1.00 95.00 190 ASP A CA 1
ATOM 1531 C C . ASP A 1 190 ? -20.490 -1.149 11.196 1.00 95.00 190 ASP A C 1
ATOM 1533 O O . ASP A 1 190 ? -19.405 -1.739 11.151 1.00 95.00 190 ASP A O 1
ATOM 1537 N N . ILE A 1 191 ? -20.716 -0.151 12.053 1.00 95.94 191 ILE A N 1
ATOM 1538 C CA . ILE A 1 191 ? -19.729 0.377 13.001 1.00 95.94 191 ILE A CA 1
ATOM 1539 C C . ILE A 1 191 ? -19.227 -0.687 13.988 1.00 95.94 191 ILE A C 1
ATOM 1541 O O . ILE A 1 191 ? -18.104 -0.598 14.493 1.00 95.94 191 ILE A O 1
ATOM 1545 N N . ASN A 1 192 ? -20.018 -1.732 14.234 1.00 96.19 192 ASN A N 1
ATOM 1546 C CA . ASN A 1 192 ? -19.648 -2.827 15.124 1.00 96.19 192 ASN A CA 1
ATOM 1547 C C . ASN A 1 192 ? -18.477 -3.658 14.572 1.00 96.19 192 ASN A C 1
ATOM 1549 O O . ASN A 1 192 ? -17.753 -4.308 15.326 1.00 96.19 192 ASN A O 1
ATOM 1553 N N . LYS A 1 193 ? -18.195 -3.574 13.264 1.00 94.75 193 LYS A N 1
ATOM 1554 C CA . LYS A 1 193 ? -17.068 -4.273 12.624 1.00 94.75 193 LYS A CA 1
ATOM 1555 C C . LYS A 1 193 ? -15.721 -3.575 12.811 1.00 94.75 193 LYS A C 1
ATOM 1557 O O . LYS A 1 193 ? -14.713 -4.037 12.265 1.00 94.75 193 LYS A O 1
ATOM 1562 N N . ARG A 1 194 ? -15.660 -2.487 13.592 1.00 95.69 194 ARG A N 1
ATOM 1563 C CA . ARG A 1 194 ? -14.402 -1.850 14.028 1.00 95.69 194 ARG A CA 1
ATOM 1564 C C . ARG A 1 194 ? -13.601 -2.735 14.979 1.00 95.69 194 ARG A C 1
ATOM 1566 O O . ARG A 1 194 ? -12.367 -2.721 14.913 1.00 95.69 194 ARG A O 1
ATOM 1573 N N . LEU A 1 195 ? -14.270 -3.548 15.793 1.00 95.50 195 LEU A N 1
ATOM 1574 C CA . LEU A 1 195 ? -13.644 -4.535 16.672 1.00 95.50 195 LEU A CA 1
ATOM 1575 C C . LEU A 1 195 ? -13.846 -5.950 16.117 1.00 95.50 195 LEU A C 1
ATOM 1577 O O . LEU A 1 195 ? -14.833 -6.238 15.438 1.00 95.50 195 LEU A O 1
ATOM 1581 N N . PHE A 1 196 ? -12.876 -6.824 16.377 1.00 95.81 196 PHE A N 1
ATOM 1582 C CA . PHE A 1 196 ? -13.010 -8.252 16.093 1.00 95.81 196 PHE A CA 1
ATOM 1583 C C . PHE A 1 196 ? -13.852 -8.931 17.180 1.00 95.81 196 PHE A C 1
ATOM 1585 O O . PHE A 1 196 ? -13.871 -8.437 18.310 1.00 95.81 196 PHE A O 1
ATOM 1592 N N . PRO A 1 197 ? -14.521 -10.057 16.879 1.00 97.38 197 PRO A N 1
ATOM 1593 C CA . PRO A 1 197 ? -15.173 -10.843 17.915 1.00 97.38 197 PRO A CA 1
ATOM 1594 C C . PRO A 1 197 ? -14.136 -11.346 18.917 1.00 97.38 197 PRO A C 1
ATOM 1596 O O . PRO A 1 197 ? -13.032 -11.757 18.548 1.00 97.38 197 PRO A O 1
ATOM 1599 N N . ILE A 1 198 ? -14.516 -11.361 20.188 1.00 97.25 198 ILE A N 1
ATOM 1600 C CA . ILE A 1 198 ? -13.809 -12.147 21.194 1.00 97.25 198 ILE A CA 1
ATOM 1601 C C . ILE A 1 198 ? -14.028 -13.628 20.837 1.00 97.25 198 ILE A C 1
ATOM 1603 O O . ILE A 1 198 ? -15.177 -14.006 20.586 1.00 97.25 198 ILE A O 1
ATOM 1607 N N . PRO A 1 199 ? -12.976 -14.470 20.783 1.00 97.38 199 PRO A N 1
ATOM 1608 C CA . PRO A 1 199 ? -13.120 -15.884 20.445 1.00 97.38 199 PRO A CA 1
ATOM 1609 C C . PRO A 1 199 ? -14.155 -16.591 21.328 1.00 97.38 199 PRO A C 1
ATOM 1611 O O . PRO A 1 199 ? -14.110 -16.462 22.551 1.00 97.38 199 PRO A O 1
ATOM 1614 N N . GLN A 1 200 ? -15.053 -17.376 20.720 1.00 95.88 200 GLN A N 1
ATOM 1615 C CA . GLN A 1 200 ? -16.155 -18.026 21.443 1.00 95.88 200 GLN A CA 1
ATOM 1616 C C . GLN A 1 200 ? -15.660 -18.922 22.586 1.00 95.88 200 GLN A C 1
ATOM 1618 O O . GLN A 1 200 ? -16.213 -18.888 23.677 1.00 95.88 200 GLN A O 1
ATOM 1623 N N . SER A 1 201 ? -14.551 -19.638 22.391 1.00 97.56 201 SER A N 1
ATOM 1624 C CA . SER A 1 201 ? -13.947 -20.465 23.442 1.00 97.56 201 SER A CA 1
ATOM 1625 C C . SER A 1 201 ? -13.531 -19.668 24.685 1.00 97.56 201 SER A C 1
ATOM 1627 O O . SER A 1 201 ? -13.590 -20.195 25.794 1.00 97.56 201 SER A O 1
ATOM 1629 N N . ALA A 1 202 ? -13.132 -18.401 24.526 1.00 96.12 202 ALA A N 1
ATOM 1630 C CA . ALA A 1 202 ? -12.822 -17.528 25.654 1.00 96.12 202 ALA A CA 1
ATOM 1631 C C . ALA A 1 202 ? -14.097 -17.096 26.397 1.00 96.12 202 ALA A C 1
ATOM 1633 O O . ALA A 1 202 ? -14.100 -17.065 27.626 1.00 96.12 202 ALA A O 1
ATOM 1634 N N . ILE A 1 203 ? -15.183 -16.812 25.664 1.00 96.50 203 ILE A N 1
ATOM 1635 C CA . ILE A 1 203 ? -16.507 -16.516 26.237 1.00 96.50 203 ILE A CA 1
ATOM 1636 C C . ILE A 1 203 ? -17.023 -17.721 27.031 1.00 96.50 203 ILE A C 1
ATOM 1638 O O . ILE A 1 203 ? -17.400 -17.578 28.194 1.00 96.50 203 ILE A O 1
ATOM 1642 N N . ASP A 1 204 ? -16.968 -18.913 26.439 1.00 95.44 204 ASP A N 1
ATOM 1643 C CA . ASP A 1 204 ? -17.426 -20.152 27.068 1.00 95.44 204 ASP A CA 1
ATOM 1644 C C . ASP A 1 204 ? -16.603 -20.478 28.324 1.00 95.44 204 ASP A C 1
ATOM 1646 O O . ASP A 1 204 ? -17.162 -20.843 29.360 1.00 95.44 204 ASP A O 1
ATOM 1650 N N . GLY A 1 205 ? -15.281 -20.275 28.274 1.00 96.12 205 GLY A N 1
ATOM 1651 C CA . GLY A 1 205 ? -14.385 -20.473 29.417 1.00 96.12 205 GLY A CA 1
ATOM 1652 C C . GLY A 1 205 ? -14.635 -19.515 30.590 1.00 96.12 205 GLY A C 1
ATOM 1653 O O . GLY A 1 205 ? -14.345 -19.866 31.731 1.00 96.12 205 GLY A O 1
ATOM 1654 N N . ALA A 1 206 ? -15.203 -18.335 30.331 1.00 95.50 206 ALA A N 1
ATOM 1655 C CA . ALA A 1 206 ? -15.564 -17.332 31.336 1.00 95.50 206 ALA A CA 1
ATOM 1656 C C . ALA A 1 206 ? -17.020 -17.444 31.835 1.00 95.50 206 ALA A C 1
ATOM 1658 O O . ALA A 1 206 ? -17.459 -16.645 32.666 1.00 95.50 206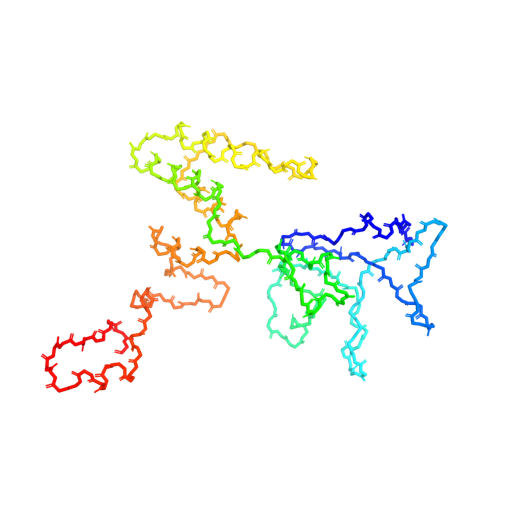 ALA A O 1
ATOM 1659 N N . SER A 1 207 ? -17.787 -18.419 31.333 1.00 93.62 207 SER A N 1
ATOM 1660 C CA . SER A 1 207 ? -19.236 -18.531 31.566 1.00 93.62 207 SER A CA 1
ATOM 1661 C C . SER A 1 207 ? -19.637 -18.758 33.030 1.00 93.62 207 SER A C 1
ATOM 1663 O O . SER A 1 207 ? -20.779 -18.492 33.406 1.00 93.62 207 SER A O 1
ATOM 1665 N N . ASN A 1 208 ? -18.706 -19.203 33.877 1.00 95.12 208 ASN A N 1
ATOM 1666 C CA . ASN A 1 208 ? -18.942 -19.427 35.302 1.00 95.12 208 ASN A CA 1
ATOM 1667 C C . ASN A 1 208 ? -19.064 -18.129 36.124 1.00 95.12 208 ASN A C 1
ATOM 1669 O O . ASN A 1 208 ? -19.580 -18.177 37.241 1.00 95.12 208 ASN A O 1
ATOM 1673 N N . VAL A 1 209 ? -18.623 -16.979 35.599 1.00 94.19 209 VAL A N 1
ATOM 1674 C CA . VAL A 1 209 ? -18.735 -15.674 36.269 1.00 94.19 209 VAL A CA 1
ATOM 1675 C C . VAL A 1 209 ? -19.517 -14.707 35.384 1.00 94.19 209 VAL A C 1
ATOM 1677 O O . VAL A 1 209 ? -19.009 -14.148 34.411 1.00 94.19 209 VAL A O 1
ATOM 1680 N N . LYS A 1 210 ? -20.784 -14.478 35.742 1.00 90.38 210 LYS A N 1
ATOM 1681 C CA . LYS A 1 210 ? -21.685 -13.598 34.988 1.00 90.38 210 LYS A CA 1
ATOM 1682 C C . LYS A 1 210 ? -21.081 -12.198 34.827 1.00 90.38 210 LYS A C 1
ATOM 1684 O O . LYS A 1 210 ? -20.819 -11.517 35.813 1.00 90.38 210 LYS A O 1
ATOM 1689 N N . GLY A 1 211 ? -20.934 -11.758 33.578 1.00 89.25 211 GLY A N 1
ATOM 1690 C CA . GLY A 1 211 ? -20.442 -10.420 33.236 1.00 89.25 211 GLY A CA 1
ATOM 1691 C C . GLY A 1 211 ? -18.922 -10.259 33.276 1.00 89.25 211 GLY A C 1
ATOM 1692 O O . GLY A 1 211 ? -18.447 -9.150 33.060 1.00 89.25 211 GLY A O 1
ATOM 1693 N N . PHE A 1 212 ? -18.159 -11.329 33.521 1.00 93.75 212 PHE A N 1
ATOM 1694 C CA . PHE A 1 212 ? -16.696 -11.263 33.523 1.00 93.75 212 PHE A CA 1
ATOM 1695 C C . PHE A 1 212 ? -16.122 -10.964 32.134 1.00 93.75 212 PHE A C 1
ATOM 1697 O O . PHE A 1 212 ? -15.257 -10.105 31.991 1.00 93.75 212 PHE A O 1
ATOM 1704 N N . LEU A 1 213 ? -16.634 -11.650 31.110 1.00 95.94 213 LEU A N 1
ATOM 1705 C CA . LEU A 1 213 ? -16.272 -11.414 29.719 1.00 95.94 213 LEU A CA 1
ATOM 1706 C C . LEU A 1 213 ? -17.545 -11.216 28.901 1.00 95.94 213 LEU A C 1
ATOM 1708 O O . LEU A 1 213 ? -18.418 -12.082 28.870 1.00 95.94 213 LEU A O 1
ATOM 1712 N N . VAL A 1 214 ? -17.657 -10.053 28.268 1.00 94.94 214 VAL A N 1
ATOM 1713 C CA . VAL A 1 214 ? -18.811 -9.662 27.455 1.00 94.94 214 VAL A CA 1
ATOM 1714 C C . VAL A 1 214 ? -18.340 -9.483 26.022 1.00 94.94 214 VAL A C 1
ATOM 1716 O O . VAL A 1 214 ? -17.300 -8.873 25.787 1.00 94.94 214 VAL A O 1
ATOM 1719 N N . GLN A 1 215 ? -19.098 -10.035 25.077 1.00 96.56 215 GLN A N 1
ATOM 1720 C CA . GLN A 1 215 ? -18.794 -9.943 23.654 1.00 96.56 215 GLN A CA 1
ATOM 1721 C C . GLN A 1 215 ? -18.824 -8.484 23.167 1.00 96.56 215 GLN A C 1
ATOM 1723 O O . GLN A 1 215 ? -19.586 -7.655 23.672 1.00 96.56 215 GLN A O 1
ATOM 1728 N N . ASN A 1 216 ? -17.997 -8.177 22.166 1.00 97.12 216 ASN A N 1
ATOM 1729 C CA . ASN A 1 216 ? -18.072 -6.906 21.458 1.00 97.12 216 ASN A CA 1
ATOM 1730 C C . ASN A 1 216 ? -19.437 -6.778 20.760 1.00 97.12 216 ASN A C 1
ATOM 1732 O O . ASN A 1 216 ? -19.915 -7.763 20.200 1.00 97.12 216 ASN A O 1
ATOM 1736 N N . PRO A 1 217 ? -20.061 -5.586 20.738 1.00 96.00 217 PRO A N 1
ATOM 1737 C CA . PRO A 1 217 ? -21.326 -5.386 20.037 1.00 96.00 217 PRO A CA 1
ATOM 1738 C C . PRO A 1 217 ? -21.290 -5.929 18.600 1.00 96.00 217 PRO A C 1
ATOM 1740 O O . PRO A 1 217 ? -20.284 -5.780 17.909 1.00 96.00 217 PRO A O 1
ATOM 1743 N N . GLY A 1 218 ? -22.386 -6.552 18.152 1.00 94.00 218 GLY A N 1
ATOM 1744 C CA . GLY A 1 218 ? -22.531 -7.074 16.785 1.00 94.00 218 GLY A CA 1
ATOM 1745 C C . GLY A 1 218 ? -21.922 -8.459 16.516 1.00 94.00 218 GLY A C 1
ATOM 1746 O O . GLY A 1 218 ? -21.757 -8.808 15.338 1.00 94.00 218 GLY A O 1
ATOM 1747 N N . TYR A 1 219 ? -21.601 -9.222 17.567 1.00 93.62 219 TYR A N 1
ATOM 1748 C CA . TYR A 1 219 ? -21.141 -10.616 17.526 1.00 93.62 219 TYR A CA 1
ATOM 1749 C C . TYR A 1 219 ? -21.797 -11.464 18.617 1.00 93.62 219 TYR A C 1
ATOM 1751 O O . TYR A 1 219 ? -22.282 -10.875 19.610 1.00 93.62 219 TYR A O 1
#

pLDDT: mean 91.19, std 6.81, range [65.25, 98.75]

Radius of gyration: 23.25 Å; Cα contacts (8 Å, |Δi|>4): 282; chains: 1; bounding box: 50×51×65 Å

=== Feature glossary ===
Feature key, reading from the visual/contextual features back to the raw sequence:

Rendered structure images. Structure images are PyMOL renders from six orthogonal camera directions. Cartoon representation draws helices as coils and strands as arrows; sticks shows the backbone as bonds; surface shows the solvent-excluded envelope. Rainbow coloring maps sequence position to hue (blue→red, N→C); chain coloring assigns a distinct color per polypeptide.

Contact-map, Ramachandran, and PAE plots. Three diagnostic plots accompany the record. The Cα contact map visualizes the tertiary structure as a 2D adjacency matrix (8 Å cutoff, sequence-local contacts suppressed). The Ramachandran plot shows the distribution of backbone (φ, ψ) torsions, with points in the α and β basins reflecting secondary structure content. The PAE plot shows AlphaFold's inter-residue confidence as a color matrix.

InterPro / GO / CATH / organism. The annotation block draws on four external resources. InterPro: which protein families and domains the sequence belongs to. GO: standardized terms for what the protein does, what process it participates in, and where in the cell it acts. CATH: which structural fold it has in the CATH hierarchy. Organism: the species of origin.

Nearest PDB structures. Structural nearest neighbors (via Foldseek easy-search vs the PDB). Reported per hit: target PDB id, E-value, and alignment TM-score. A TM-score above ~0.5 is the conventional threshold for 'same fold'.

Predicted aligned error. Predicted aligned error is AlphaFold's pairwise confidence. Unlike pLDDT (per-residue), PAE is per-residue-pair and captures whether two parts of the structure are correctly placed relative to each other. Units are ångströms of expected positional error.

Solvent-accessible surface area. SASA measures how much of the protein is reachable by solvent. It is computed by rolling a water-sized probe over the atomic surface and summing the exposed area (Å²). Per-residue SASA distinguishes core (buried, low SASA) from surface (exposed, high SASA) residues; total SASA is a whole-molecule size measure.

B-factor. Crystallographic B-factors measure how much each atom's electron density is smeared out, in Å². They rise in mobile loops and surface residues and fall in the buried interior. In AlphaFold models this column is repurposed to hold pLDDT instead.

pLDDT. For AlphaFold models, the B-factor field carries pLDDT — the model's own estimate of local accuracy on a 0–100 scale. Regions with pLDDT<50 should be treated as essentially unmodeled; they often correspond to intrinsically disordered segments.

Backbone torsions (φ/ψ). φ (phi) and ψ (psi) are the two rotatable backbone dihedrals per residue: φ is the C(i-1)–N–Cα–C torsion, ψ is the N–Cα–C–N(i+1) torsion, both in degrees on (−180°, 180°]. α-helical residues cluster near (−60°, −45°); β-strand residues near (−120°, +130°). A Ramachandran plot is simply a scatter of (φ, ψ) for every residue.

Radius of gyration, Cα contacts, bounding box. Radius of gyration (Rg) is the root-mean-square distance of Cα atoms from their centroid — a single number for overall size and compactness. A globular domain of N residues has Rg ≈ 2.2·N^0.38 Å; an extended or disordered chain has a much larger Rg. The Cα contact count is the number of residue pairs whose Cα atoms are within 8 Å and are more than four positions apart in sequence — a standard proxy for tertiary packing density. The bounding box is the smallest axis-aligned box enclosing all Cα atoms.

Secondary structure (3-state, P-SEA). Three-state secondary structure (P-SEA) collapses the eight DSSP classes into helix (a), strand (b), and coil (c). P-SEA assigns these from Cα geometry alone — distances and angles — without requiring backbone oxygens, so it works on any Cα trace.

Secondary structure (8-state, DSSP). Secondary structure is the local, repeating backbone conformation. DSSP classifies it into eight states by reading the hydrogen-bond network: three helix types (H, G, I), two β types (E, B), two non-regular types (T, S), and unstructured coil (-).

Foldseek 3Di. The Foldseek 3Di string encodes local tertiary geometry as a 20-letter alphabet — one character per residue — derived from the relative positions of nearby Cα atoms. Unlike the amino-acid sequence, 3Di is a direct function of the 3D structure, so two proteins with the same fold have similar 3Di strings even at low sequence identity.

mmCIF coordinates. Structure coordinates are given as an mmCIF _atom_site loop: one row per atom with element, residue name, chain id, sequence number, and x/y/z position in Å. Only the four main-chain atoms per residue are included here; side chains are omitted to keep the record compact.

Sequence. This is the polypeptide sequence — one letter per residue, N-terminus first. Length ranges from a few dozen residues for small domains to over a thousand for large multi-domain proteins.